Protein AF-A0A5C7GPE2-F1 (afdb_monomer)

Nearest PDB structures (foldseek):
  1vy7-assembly1_BO  TM=9.490E-01  e=6.805E-17  Thermus thermophilus HB8
  6n1d-assembly2_BL14  TM=9.478E-01  e=2.847E-16  Thermus thermophilus HB27
  8fn2-assembly1_M  TM=9.520E-01  e=4.136E-16  Borreliella burgdorferi B31
  4xej-assembly1_AL14  TM=9.723E-01  e=1.960E-15  Thermus thermophilus HB27
  8uua-assembly1_M  TM=9.569E-01  e=8.729E-15  Listeria innocua

Structure (mmCIF, N/CA/C/O backbone):
data_AF-A0A5C7GPE2-F1
#
_entry.id   AF-A0A5C7GPE2-F1
#
loop_
_atom_site.group_PDB
_atom_site.id
_atom_site.type_symbol
_atom_site.label_atom_id
_atom_site.label_alt_id
_atom_site.label_comp_id
_atom_site.label_asym_id
_atom_site.label_entity_id
_atom_site.label_seq_id
_atom_site.pdbx_PDB_ins_code
_atom_site.Cartn_x
_atom_site.Cartn_y
_atom_site.Cartn_z
_atom_site.occupancy
_atom_site.B_iso_or_equiv
_atom_site.auth_seq_id
_atom_site.auth_comp_id
_atom_site.auth_asym_id
_atom_site.auth_atom_id
_atom_site.pdbx_PDB_model_num
ATOM 1 N N . MET A 1 1 ? 41.231 -22.556 -54.074 1.00 33.97 1 MET A N 1
ATOM 2 C CA . MET A 1 1 ? 40.780 -21.204 -53.661 1.00 33.97 1 MET A CA 1
ATOM 3 C C . MET A 1 1 ? 39.728 -21.330 -52.568 1.00 33.97 1 MET A C 1
ATOM 5 O O . MET A 1 1 ? 38.583 -21.660 -52.850 1.00 33.97 1 MET A O 1
ATOM 9 N N . ILE A 1 2 ? 40.123 -21.136 -51.310 1.00 29.72 2 ILE A N 1
ATOM 10 C CA . ILE A 1 2 ? 39.220 -21.207 -50.154 1.00 29.72 2 ILE A CA 1
ATOM 11 C C . ILE A 1 2 ? 38.442 -19.887 -50.091 1.00 29.72 2 ILE A C 1
ATOM 13 O O . ILE A 1 2 ? 39.024 -18.831 -49.845 1.00 29.72 2 ILE A O 1
ATOM 17 N N . LYS A 1 3 ? 37.127 -19.930 -50.344 1.00 29.55 3 LYS A N 1
ATOM 18 C CA . LYS A 1 3 ? 36.230 -18.781 -50.159 1.00 29.55 3 LYS A CA 1
ATOM 19 C C . LYS A 1 3 ? 36.202 -18.421 -48.668 1.00 29.55 3 LYS A C 1
ATOM 21 O O . LYS A 1 3 ? 35.519 -19.075 -47.884 1.00 29.55 3 LYS A O 1
ATOM 26 N N . LYS A 1 4 ? 36.941 -17.379 -48.269 1.00 30.55 4 LYS A N 1
ATOM 27 C CA . LYS A 1 4 ? 36.805 -16.757 -46.944 1.00 30.55 4 LYS A CA 1
ATOM 28 C C . LYS A 1 4 ? 35.367 -16.239 -46.804 1.00 30.55 4 LYS A C 1
ATOM 30 O O . LYS A 1 4 ? 34.991 -15.268 -47.457 1.00 30.55 4 LYS A O 1
ATOM 35 N N . ARG A 1 5 ? 34.554 -16.899 -45.973 1.00 31.11 5 ARG A N 1
ATOM 36 C CA . ARG A 1 5 ? 33.250 -16.379 -45.531 1.00 31.11 5 ARG A CA 1
ATOM 37 C C . ARG A 1 5 ? 33.484 -15.046 -44.806 1.00 31.11 5 ARG A C 1
ATOM 39 O O . ARG A 1 5 ? 34.238 -15.004 -43.836 1.00 31.11 5 ARG A O 1
ATOM 46 N N . LYS A 1 6 ? 32.858 -13.966 -45.288 1.00 35.66 6 LYS A N 1
ATOM 47 C CA . LYS A 1 6 ? 32.836 -12.654 -44.622 1.00 35.66 6 LYS A CA 1
ATOM 48 C C . LYS A 1 6 ? 32.193 -12.804 -43.235 1.00 35.66 6 LYS A C 1
ATOM 50 O O . LYS A 1 6 ? 31.039 -13.207 -43.135 1.00 35.66 6 LYS A O 1
ATOM 55 N N . LYS A 1 7 ? 32.947 -12.483 -42.180 1.00 40.75 7 LYS A N 1
ATOM 56 C CA . LYS A 1 7 ? 32.440 -12.219 -40.825 1.00 40.75 7 LYS A CA 1
ATOM 57 C C . LYS A 1 7 ? 31.702 -10.876 -40.859 1.00 40.75 7 LYS A C 1
ATOM 59 O O . LYS A 1 7 ? 32.362 -9.849 -40.952 1.00 40.75 7 LYS A O 1
ATOM 64 N N . ASN A 1 8 ? 30.378 -10.875 -40.747 1.00 32.00 8 ASN A N 1
ATOM 65 C CA . ASN A 1 8 ? 29.626 -9.670 -40.395 1.00 32.00 8 ASN A CA 1
ATOM 66 C C . ASN A 1 8 ? 29.133 -9.844 -38.954 1.00 32.00 8 ASN A C 1
ATOM 68 O O . ASN A 1 8 ? 28.137 -10.517 -38.722 1.00 32.00 8 ASN A O 1
ATOM 72 N N . LEU A 1 9 ? 29.874 -9.295 -37.987 1.00 41.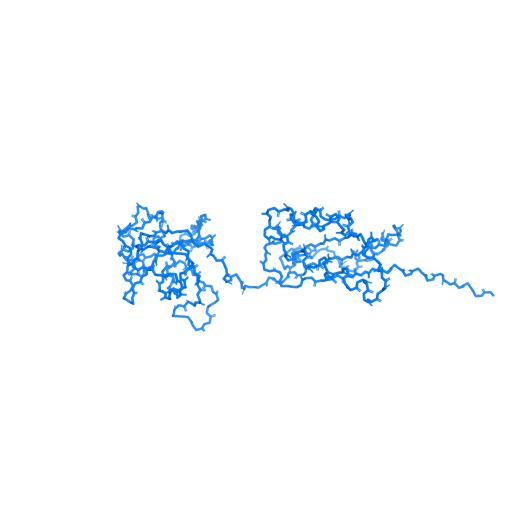06 9 LEU A N 1
ATOM 73 C CA . LEU A 1 9 ? 29.411 -9.149 -36.605 1.00 41.06 9 LEU A CA 1
ATOM 74 C C . LEU A 1 9 ? 28.588 -7.852 -36.516 1.00 41.06 9 LEU A C 1
ATOM 76 O O . LEU A 1 9 ? 29.139 -6.766 -36.702 1.00 41.06 9 LEU A O 1
ATOM 80 N N . SER A 1 10 ? 27.283 -7.936 -36.259 1.00 46.88 10 SER A N 1
ATOM 81 C CA . SER A 1 10 ? 26.508 -6.803 -35.743 1.00 46.88 10 SER A CA 1
ATOM 82 C C . SER A 1 10 ? 26.853 -6.644 -34.263 1.00 46.88 10 SER A C 1
ATOM 84 O O . SER A 1 10 ? 26.506 -7.477 -33.430 1.00 46.88 10 SER A O 1
ATOM 86 N N . THR A 1 11 ? 27.632 -5.615 -33.938 1.00 61.72 11 THR A N 1
ATOM 87 C CA . THR A 1 11 ? 28.050 -5.328 -32.563 1.00 61.72 11 THR A CA 1
ATOM 88 C C . THR A 1 11 ? 26.894 -4.655 -31.828 1.00 61.72 11 THR A C 1
ATOM 90 O O . THR A 1 11 ? 26.732 -3.439 -31.870 1.00 61.72 11 THR A O 1
ATOM 93 N N . GLU A 1 12 ? 26.029 -5.466 -31.232 1.00 64.12 12 GLU A N 1
ATOM 94 C CA . GLU A 1 12 ? 24.883 -5.011 -30.451 1.00 64.12 12 GLU A CA 1
ATOM 95 C C . GLU A 1 12 ? 25.220 -5.085 -28.967 1.00 64.12 12 GLU A C 1
ATOM 97 O O . GLU A 1 12 ? 25.705 -6.102 -28.469 1.00 64.12 12 GLU A O 1
ATOM 102 N N . VAL A 1 13 ? 24.967 -3.992 -28.256 1.00 71.75 13 VAL A N 1
ATOM 103 C CA . VAL A 1 13 ? 25.114 -3.935 -26.803 1.00 71.75 13 VAL A CA 1
ATOM 104 C C . VAL A 1 13 ? 23.733 -4.122 -26.212 1.00 71.75 13 VAL A C 1
ATOM 106 O O . VAL A 1 13 ? 22.777 -3.494 -26.660 1.00 71.75 13 VAL A O 1
ATOM 109 N N . TYR A 1 14 ? 23.610 -4.987 -25.216 1.00 70.81 14 TYR A N 1
ATOM 110 C CA . TYR A 1 14 ? 22.350 -5.205 -24.524 1.00 70.81 14 TYR A CA 1
ATOM 111 C C . TYR A 1 14 ? 22.452 -4.703 -23.086 1.00 70.81 14 TYR A C 1
ATOM 113 O O . TYR A 1 14 ? 23.488 -4.825 -22.429 1.00 70.81 14 TYR A O 1
ATOM 121 N N . ALA A 1 15 ? 21.349 -4.154 -22.591 1.00 73.81 15 ALA A N 1
ATOM 122 C CA . ALA A 1 15 ? 21.175 -3.835 -21.184 1.00 73.81 15 ALA A CA 1
ATOM 123 C C . ALA A 1 15 ? 19.855 -4.430 -20.714 1.00 73.81 15 ALA A C 1
ATOM 125 O O . ALA A 1 15 ? 18.816 -4.281 -21.363 1.00 73.81 15 ALA A O 1
ATOM 126 N N . LEU A 1 16 ? 19.916 -5.138 -19.592 1.00 74.94 16 LEU A N 1
ATOM 127 C CA . LEU A 1 16 ? 18.798 -5.907 -19.076 1.00 74.94 16 LEU A CA 1
ATOM 128 C C . LEU A 1 16 ? 18.463 -5.410 -17.673 1.00 74.94 16 LEU A C 1
ATOM 130 O O . LEU A 1 16 ? 19.264 -5.506 -16.746 1.00 74.94 16 LEU A O 1
ATOM 134 N N . GLY A 1 17 ? 17.262 -4.851 -17.538 1.00 67.94 17 GLY A N 1
ATOM 135 C CA . GLY A 1 17 ? 16.749 -4.329 -16.278 1.00 67.94 17 GLY A CA 1
ATOM 136 C C . GLY A 1 17 ? 15.939 -5.394 -15.576 1.00 67.94 17 GLY A C 1
ATOM 137 O O . GLY A 1 17 ? 14.776 -5.596 -15.917 1.00 67.94 17 GLY A O 1
ATOM 138 N N . GLN A 1 18 ? 16.539 -6.090 -14.614 1.00 58.66 18 GLN A N 1
ATOM 139 C CA . GLN A 1 18 ? 15.808 -7.050 -13.783 1.00 58.66 18 GLN A CA 1
ATOM 140 C C . GLN A 1 18 ? 15.178 -6.345 -12.584 1.00 58.66 18 GLN A C 1
ATOM 142 O O . GLN A 1 18 ? 15.714 -5.363 -12.077 1.00 58.66 18 GLN A O 1
ATOM 147 N N . HIS A 1 19 ? 14.052 -6.880 -12.107 1.00 57.50 19 HIS A N 1
ATOM 148 C CA . HIS A 1 19 ? 13.396 -6.442 -10.866 1.00 57.50 19 HIS A CA 1
ATOM 149 C C . HIS A 1 19 ? 12.938 -4.976 -10.861 1.00 57.50 19 HIS A C 1
ATOM 151 O O . HIS A 1 19 ? 12.970 -4.303 -9.831 1.00 57.50 19 HIS A O 1
ATOM 157 N N . ILE A 1 20 ? 12.479 -4.467 -12.005 1.00 63.53 20 ILE A N 1
ATOM 158 C CA . ILE A 1 20 ? 11.866 -3.141 -12.051 1.00 63.53 20 ILE A CA 1
ATOM 159 C C . ILE A 1 20 ? 10.488 -3.216 -11.372 1.00 63.53 20 ILE A C 1
ATOM 161 O O . ILE A 1 20 ? 9.564 -3.840 -11.890 1.00 63.53 20 ILE A O 1
ATOM 165 N N . CYS A 1 21 ? 10.345 -2.562 -10.216 1.00 55.59 21 CYS A N 1
ATOM 166 C CA . CYS A 1 21 ? 9.110 -2.527 -9.423 1.00 55.59 21 CYS A CA 1
ATOM 167 C C . CYS A 1 21 ? 8.037 -1.617 -10.049 1.00 55.59 21 CYS A C 1
ATOM 169 O O . CYS A 1 21 ? 7.699 -0.566 -9.502 1.00 55.59 21 CYS A O 1
ATOM 171 N N . MET A 1 22 ? 7.514 -1.984 -11.220 1.00 68.88 22 MET A N 1
ATOM 172 C CA . MET A 1 22 ? 6.394 -1.289 -11.855 1.00 68.88 22 MET A CA 1
ATOM 173 C C . MET A 1 22 ? 5.594 -2.211 -12.776 1.00 68.88 22 MET A C 1
ATOM 175 O O . MET A 1 22 ? 6.121 -3.172 -13.329 1.00 68.88 22 MET A O 1
ATOM 179 N N . SER A 1 23 ? 4.320 -1.872 -12.991 1.00 61.50 23 SER A N 1
ATOM 180 C CA . SER A 1 23 ? 3.490 -2.536 -14.000 1.00 61.50 23 SER A CA 1
ATOM 181 C C . SER A 1 23 ? 4.111 -2.396 -15.391 1.00 61.50 23 SER A C 1
ATOM 183 O O . SER A 1 23 ? 4.510 -1.300 -15.800 1.00 61.50 23 SER A O 1
ATOM 185 N N . ALA A 1 24 ? 4.116 -3.491 -16.145 1.00 69.88 24 ALA A N 1
ATOM 186 C CA . ALA A 1 24 ? 4.629 -3.522 -17.505 1.00 69.88 24 ALA A CA 1
ATOM 187 C C . ALA A 1 24 ? 3.902 -2.537 -18.436 1.00 69.88 24 ALA A C 1
ATOM 189 O O . ALA A 1 24 ? 4.551 -1.893 -19.254 1.00 69.88 24 ALA A O 1
ATOM 190 N N . HIS A 1 25 ? 2.600 -2.298 -18.254 1.00 69.88 25 HIS A N 1
ATOM 191 C CA . HIS A 1 25 ? 1.883 -1.264 -19.009 1.00 69.88 25 HIS A CA 1
ATOM 192 C C . HIS A 1 25 ? 2.409 0.153 -18.712 1.00 69.88 25 HIS A C 1
ATOM 194 O O . HIS A 1 25 ? 2.474 1.003 -19.601 1.00 69.88 25 HIS A O 1
ATOM 200 N N . LYS A 1 26 ? 2.809 0.441 -17.465 1.00 72.69 26 LYS A N 1
ATOM 201 C CA . LYS A 1 26 ? 3.398 1.744 -17.108 1.00 72.69 26 LYS A CA 1
ATOM 202 C C . LYS A 1 26 ? 4.801 1.896 -17.700 1.00 72.69 26 LYS A C 1
ATOM 204 O O . LYS A 1 26 ? 5.119 2.983 -18.168 1.00 72.69 26 LYS A O 1
ATOM 209 N N . ALA A 1 27 ? 5.585 0.817 -17.732 1.00 79.50 27 ALA A N 1
ATOM 210 C CA . ALA A 1 27 ? 6.896 0.791 -18.380 1.00 79.50 27 ALA A CA 1
ATOM 211 C C . ALA A 1 27 ? 6.792 0.960 -19.906 1.00 79.50 27 ALA A C 1
ATOM 213 O O . ALA A 1 27 ? 7.537 1.749 -20.480 1.00 79.50 27 ALA A O 1
ATOM 214 N N . ARG A 1 28 ? 5.823 0.288 -20.551 1.00 81.69 28 ARG A N 1
ATOM 215 C CA . ARG A 1 28 ? 5.559 0.396 -21.999 1.00 81.69 28 ARG A CA 1
ATOM 216 C C . ARG A 1 28 ? 5.339 1.840 -22.435 1.00 81.69 28 ARG A C 1
ATOM 218 O O . ARG A 1 28 ? 5.927 2.256 -23.419 1.00 81.69 28 ARG A O 1
ATOM 225 N N . ARG A 1 29 ? 4.615 2.647 -21.650 1.00 80.44 29 ARG A N 1
ATOM 226 C CA . ARG A 1 29 ? 4.394 4.070 -21.977 1.00 80.44 29 ARG A CA 1
ATOM 227 C C . ARG A 1 29 ? 5.678 4.883 -22.155 1.00 80.44 29 ARG A C 1
ATOM 229 O O . ARG A 1 29 ? 5.668 5.787 -22.974 1.00 80.44 29 ARG A O 1
ATOM 236 N N . GLY A 1 30 ? 6.748 4.581 -21.417 1.00 82.38 30 GLY A N 1
ATOM 237 C CA . GLY A 1 30 ? 8.051 5.233 -21.602 1.00 82.38 30 GLY A CA 1
ATOM 238 C C . GLY A 1 30 ? 8.913 4.524 -22.649 1.00 82.38 30 GLY A C 1
ATOM 239 O O . GLY A 1 30 ? 9.473 5.161 -23.533 1.00 82.38 30 GLY A O 1
ATOM 240 N N . ILE A 1 31 ? 8.965 3.189 -22.589 1.00 85.88 31 ILE A N 1
ATOM 241 C CA . ILE A 1 31 ? 9.741 2.338 -23.506 1.00 85.88 31 ILE A CA 1
ATOM 242 C C . ILE A 1 31 ? 9.324 2.551 -24.967 1.00 85.88 31 ILE A C 1
ATOM 244 O O . ILE A 1 31 ? 10.179 2.614 -25.844 1.00 85.88 31 ILE A O 1
ATOM 248 N N . ASP A 1 32 ? 8.027 2.677 -25.242 1.00 84.50 32 ASP A N 1
ATOM 249 C CA . ASP A 1 32 ? 7.504 2.821 -26.603 1.00 84.50 32 ASP A CA 1
ATOM 250 C C . ASP A 1 32 ? 7.905 4.157 -27.236 1.00 84.50 32 ASP A C 1
ATOM 252 O O . ASP A 1 32 ? 8.044 4.238 -28.453 1.00 84.50 32 ASP A O 1
ATOM 256 N N . GLN A 1 33 ? 8.150 5.181 -26.416 1.00 82.75 33 GLN A N 1
ATOM 257 C CA . GLN A 1 33 ? 8.475 6.538 -26.862 1.00 82.75 33 GLN A CA 1
ATOM 258 C C . GLN A 1 33 ? 9.945 6.691 -27.253 1.00 82.75 33 GLN A C 1
ATOM 260 O O . GLN A 1 33 ? 10.278 7.488 -28.126 1.00 82.75 33 GLN A O 1
ATOM 265 N N . ILE A 1 34 ? 10.816 5.892 -26.637 1.00 86.88 34 ILE A N 1
ATOM 266 C CA . ILE A 1 34 ? 12.261 5.904 -26.890 1.00 86.88 34 ILE A CA 1
ATOM 267 C C . ILE A 1 34 ? 12.695 4.894 -27.961 1.00 86.88 34 ILE A C 1
ATOM 269 O O . ILE A 1 34 ? 13.866 4.844 -28.334 1.00 86.88 34 ILE A O 1
ATOM 273 N N . ARG A 1 35 ? 11.778 4.062 -28.480 1.00 82.62 35 ARG A N 1
ATOM 274 C CA . ARG A 1 35 ? 12.112 3.136 -29.572 1.00 82.62 35 ARG A CA 1
ATOM 275 C C . ARG A 1 35 ? 12.540 3.919 -30.807 1.00 82.62 35 ARG A C 1
ATOM 277 O O . ARG A 1 35 ? 11.834 4.821 -31.247 1.00 82.62 35 ARG A O 1
ATOM 284 N N . ARG A 1 36 ? 13.644 3.486 -31.421 1.00 82.00 36 ARG A N 1
ATOM 285 C CA . ARG A 1 36 ? 14.221 4.066 -32.645 1.00 82.00 36 ARG A CA 1
ATOM 286 C C . ARG A 1 36 ? 14.664 5.527 -32.503 1.00 82.00 36 ARG A C 1
ATOM 288 O O . ARG A 1 36 ? 14.834 6.196 -33.516 1.00 82.00 36 ARG A O 1
ATOM 295 N N . ARG A 1 37 ? 14.848 6.016 -31.276 1.00 83.38 37 ARG A N 1
ATOM 296 C CA . ARG A 1 37 ? 15.391 7.348 -30.986 1.00 83.38 37 ARG A CA 1
ATOM 297 C C . ARG A 1 37 ? 16.893 7.280 -30.743 1.00 83.38 37 ARG A C 1
ATOM 299 O O . ARG A 1 37 ? 17.418 6.219 -30.377 1.00 83.38 37 ARG A O 1
ATOM 306 N N . SER A 1 38 ? 17.580 8.401 -30.956 1.00 88.19 38 SER A N 1
ATOM 307 C CA . SER A 1 38 ? 18.979 8.524 -30.537 1.00 88.19 38 SER A CA 1
ATOM 308 C C . SER A 1 38 ? 19.080 8.463 -29.010 1.00 88.19 38 SER A C 1
ATOM 310 O O . SER A 1 38 ? 18.087 8.640 -28.294 1.00 88.19 38 SER A O 1
ATOM 312 N N . TYR A 1 39 ? 20.270 8.178 -28.492 1.00 86.75 39 TYR A N 1
ATOM 313 C CA . TYR A 1 39 ? 20.517 8.175 -27.052 1.00 86.75 39 TYR A CA 1
ATOM 314 C C . TYR A 1 39 ? 20.159 9.526 -26.411 1.00 86.75 39 TYR A C 1
ATOM 316 O O . TYR A 1 39 ? 19.406 9.556 -25.441 1.00 86.75 39 TYR A O 1
ATOM 324 N N . GLU A 1 40 ? 20.593 10.633 -27.013 1.00 86.12 40 GLU A N 1
ATOM 325 C CA . GLU A 1 40 ? 20.315 11.994 -26.534 1.00 86.12 40 GLU A CA 1
ATOM 326 C C . GLU A 1 40 ? 18.815 12.323 -26.542 1.00 86.12 40 GLU A C 1
ATOM 328 O O . GLU A 1 40 ? 18.272 12.785 -25.539 1.00 86.12 40 GLU A O 1
ATOM 333 N N . GLU A 1 41 ? 18.113 12.007 -27.635 1.00 83.88 41 GLU A N 1
ATOM 334 C CA . GLU A 1 41 ? 16.658 12.178 -27.723 1.00 83.88 41 GLU A CA 1
ATOM 335 C C . GLU A 1 41 ? 15.934 11.346 -26.660 1.00 83.88 41 GLU A C 1
ATOM 337 O O . GLU A 1 41 ? 14.969 11.800 -26.047 1.00 83.88 41 GLU A O 1
ATOM 342 N N . SER A 1 42 ? 16.406 10.121 -26.419 1.00 87.00 42 SER A N 1
ATOM 343 C CA . SER A 1 42 ? 15.818 9.219 -25.428 1.00 87.00 42 SER A CA 1
ATOM 344 C C . SER A 1 42 ? 15.963 9.763 -24.009 1.00 87.00 42 SER A C 1
ATOM 346 O O . SER A 1 42 ? 15.021 9.646 -23.225 1.00 87.00 42 SER A O 1
ATOM 348 N N . LEU A 1 43 ? 17.106 10.378 -23.680 1.00 88.81 43 LEU A N 1
ATOM 349 C CA . LEU A 1 43 ? 17.317 11.039 -22.391 1.00 88.81 43 LEU A CA 1
ATOM 350 C C . LEU A 1 43 ? 16.342 12.206 -22.213 1.00 88.81 43 LEU A C 1
ATOM 352 O O . LEU A 1 43 ? 15.610 12.227 -21.225 1.00 88.81 43 LEU A O 1
ATOM 356 N N . MET A 1 44 ? 16.247 13.099 -23.206 1.00 87.62 44 MET A N 1
ATOM 357 C CA . MET A 1 44 ? 15.327 14.241 -23.147 1.00 87.62 44 MET A CA 1
ATOM 358 C C . MET A 1 44 ? 13.870 13.796 -22.976 1.00 87.62 44 MET A C 1
ATOM 360 O O . MET A 1 44 ? 13.148 14.326 -22.133 1.00 87.62 44 MET A O 1
ATOM 364 N N . ILE A 1 45 ? 13.432 12.794 -23.745 1.00 86.81 45 ILE A N 1
ATOM 365 C CA . ILE A 1 45 ? 12.063 12.266 -23.678 1.00 86.81 45 ILE A CA 1
ATOM 366 C C . ILE A 1 45 ? 11.767 11.693 -22.288 1.00 86.81 45 ILE A C 1
ATOM 368 O O . ILE A 1 45 ? 10.713 11.968 -21.716 1.00 86.81 45 ILE A O 1
ATOM 372 N N . LEU A 1 46 ? 12.678 10.890 -21.733 1.00 86.56 46 LEU A N 1
ATOM 373 C CA . LEU A 1 46 ? 12.467 10.248 -20.435 1.00 86.56 46 LEU A CA 1
ATOM 374 C C . LEU A 1 46 ? 12.516 11.242 -19.272 1.00 86.56 46 LEU A C 1
ATOM 376 O O . LEU A 1 46 ? 11.800 11.039 -18.292 1.00 86.56 46 LEU A O 1
ATOM 380 N N . GLU A 1 47 ? 13.333 12.287 -19.370 1.00 87.62 47 GLU A N 1
ATOM 381 C CA . GLU A 1 47 ? 13.490 13.305 -18.330 1.00 87.62 47 GLU A CA 1
ATOM 382 C C . GLU A 1 47 ? 12.318 14.297 -18.296 1.00 87.62 47 GLU A C 1
ATOM 384 O O . GLU A 1 47 ? 11.854 14.668 -17.220 1.00 87.62 47 GLU A O 1
ATOM 389 N N . LEU A 1 48 ? 11.773 14.658 -19.462 1.00 87.44 48 LEU A N 1
ATOM 390 C CA . LEU A 1 48 ? 10.641 15.586 -19.579 1.00 87.44 48 LEU A CA 1
ATOM 391 C C . LEU A 1 48 ? 9.274 14.930 -19.332 1.00 87.44 48 LEU A C 1
ATOM 393 O O . LEU A 1 48 ? 8.274 15.620 -19.124 1.00 87.44 48 LEU A O 1
ATOM 397 N N . MET A 1 49 ? 9.190 13.601 -19.370 1.00 81.00 49 MET A N 1
ATOM 398 C CA . MET A 1 49 ? 7.926 12.899 -19.168 1.00 81.00 49 MET A CA 1
ATOM 399 C C . MET A 1 49 ? 7.483 12.900 -17.696 1.00 81.00 49 MET A C 1
ATOM 401 O O . MET A 1 49 ? 8.240 12.470 -16.825 1.00 81.00 49 MET A O 1
ATOM 405 N N . PRO A 1 50 ? 6.205 13.206 -17.392 1.00 77.94 50 PRO A N 1
ATOM 406 C CA . PRO A 1 50 ? 5.684 13.233 -16.022 1.00 77.94 50 PRO A CA 1
ATOM 407 C C . PRO A 1 50 ? 5.402 11.825 -15.453 1.00 77.94 50 PRO A C 1
ATOM 409 O O . PRO A 1 50 ? 4.549 11.645 -14.583 1.00 77.94 50 PRO A O 1
ATOM 412 N N . TYR A 1 51 ? 6.079 10.784 -15.948 1.00 78.56 51 TYR A N 1
ATOM 413 C CA . TYR A 1 51 ? 5.887 9.410 -15.495 1.00 78.56 51 TYR A CA 1
ATOM 414 C C . TYR A 1 51 ? 7.043 8.965 -14.608 1.00 78.56 51 TYR A C 1
ATOM 416 O O . TYR A 1 51 ? 8.178 8.816 -15.045 1.00 78.56 51 TYR A O 1
ATOM 424 N N . ARG A 1 52 ? 6.727 8.564 -13.375 1.00 72.25 52 ARG A N 1
ATOM 425 C CA . ARG A 1 52 ? 7.707 7.963 -12.454 1.00 72.25 52 ARG A CA 1
ATOM 426 C C . ARG A 1 52 ? 8.369 6.684 -12.995 1.00 72.25 52 ARG A C 1
ATOM 428 O O . ARG A 1 52 ? 9.441 6.295 -12.538 1.00 72.25 52 ARG A O 1
ATOM 435 N N . ALA A 1 53 ? 7.732 6.037 -13.974 1.00 74.44 53 ALA A N 1
ATOM 436 C CA . ALA A 1 53 ? 8.270 4.884 -14.688 1.00 74.44 53 ALA A CA 1
ATOM 437 C C . ALA A 1 53 ? 9.519 5.213 -15.527 1.00 74.44 53 ALA A C 1
ATOM 439 O O . ALA A 1 53 ? 10.314 4.314 -15.788 1.00 74.44 53 ALA A O 1
ATOM 440 N N . CYS A 1 54 ? 9.721 6.479 -15.905 1.00 81.75 54 CYS A N 1
ATOM 441 C CA . CYS A 1 54 ? 10.856 6.893 -16.722 1.00 81.75 54 CYS A CA 1
ATOM 442 C C . CYS A 1 54 ? 12.185 6.799 -15.976 1.00 81.75 54 CYS A C 1
ATOM 444 O O . CYS A 1 54 ? 13.184 6.456 -16.590 1.00 81.75 54 CYS A O 1
ATOM 446 N N . TYR A 1 55 ? 12.216 7.001 -14.655 1.00 83.62 55 TYR A N 1
ATOM 447 C CA . TYR A 1 55 ? 13.474 7.006 -13.900 1.00 83.62 55 TYR A CA 1
ATOM 448 C C . TYR A 1 55 ? 14.233 5.661 -13.947 1.00 83.62 55 TYR A C 1
ATOM 450 O O . TYR A 1 55 ? 15.430 5.657 -14.2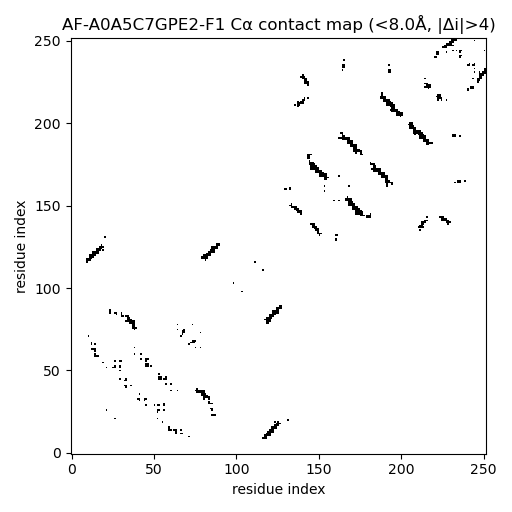43 1.00 83.62 55 TYR A O 1
ATOM 458 N N . PRO A 1 56 ? 13.589 4.494 -13.730 1.00 82.62 56 PRO A N 1
ATOM 459 C CA . PRO A 1 56 ? 14.261 3.206 -13.924 1.00 82.62 56 PRO A CA 1
ATOM 460 C C . PRO A 1 56 ? 14.669 2.927 -15.375 1.00 82.62 56 PRO A C 1
ATOM 462 O O . PRO A 1 56 ? 15.706 2.307 -15.597 1.00 82.62 56 PRO A O 1
ATOM 465 N N . ILE A 1 57 ? 13.887 3.395 -16.353 1.00 85.69 57 ILE A N 1
ATOM 466 C CA . ILE A 1 57 ? 14.206 3.247 -17.781 1.00 85.69 57 ILE A CA 1
ATOM 467 C C . ILE A 1 57 ? 15.429 4.105 -18.137 1.00 85.69 57 ILE A C 1
ATOM 469 O O . ILE A 1 57 ? 16.348 3.619 -18.786 1.00 85.69 57 ILE A O 1
ATOM 473 N N . LEU A 1 58 ? 15.490 5.339 -17.636 1.00 87.62 58 LEU A N 1
ATOM 474 C CA . LEU A 1 58 ? 16.600 6.271 -17.814 1.00 87.62 58 LEU A CA 1
ATOM 475 C C . LEU A 1 58 ? 17.912 5.669 -17.294 1.00 87.62 58 LEU A C 1
ATOM 477 O O . LEU A 1 58 ? 18.903 5.625 -18.016 1.00 87.62 58 LEU A O 1
ATOM 481 N N . LYS A 1 59 ? 17.904 5.106 -16.076 1.00 84.69 59 LYS A N 1
ATOM 482 C CA . LYS A 1 59 ? 19.068 4.390 -15.518 1.00 84.69 59 LYS A CA 1
ATOM 483 C C . LYS A 1 59 ? 19.532 3.235 -16.397 1.00 84.69 59 LYS A C 1
ATOM 485 O O . LYS A 1 59 ? 20.731 2.989 -16.508 1.00 84.69 59 LYS A O 1
ATOM 490 N N . LEU A 1 60 ? 18.587 2.520 -16.998 1.00 86.94 60 LEU A N 1
ATOM 491 C CA . LEU A 1 60 ? 18.899 1.417 -17.892 1.00 86.94 60 LEU A CA 1
ATOM 492 C C . LEU A 1 60 ? 19.589 1.903 -19.168 1.00 86.94 60 LEU A C 1
ATOM 494 O O . LEU A 1 60 ? 20.566 1.300 -19.600 1.00 86.94 60 LEU A O 1
ATOM 498 N N . VAL A 1 61 ? 19.092 2.997 -19.743 1.00 88.56 61 VAL A N 1
ATOM 499 C CA . VAL A 1 61 ? 19.646 3.622 -20.948 1.00 88.56 61 VAL A CA 1
ATOM 500 C C . VAL A 1 61 ? 21.061 4.145 -20.680 1.00 88.56 61 VAL A C 1
ATOM 502 O O . VAL A 1 61 ? 21.967 3.836 -21.452 1.00 88.56 61 VAL A O 1
ATOM 505 N N . TYR A 1 62 ? 21.295 4.801 -19.538 1.00 89.06 62 TYR A N 1
ATOM 506 C CA . TYR A 1 62 ? 22.643 5.182 -19.094 1.00 89.06 62 TYR A CA 1
ATOM 507 C C . TYR A 1 62 ? 23.579 3.978 -18.951 1.00 89.06 62 TYR A C 1
ATOM 509 O O . TYR A 1 62 ? 24.704 3.992 -19.443 1.00 89.06 62 TYR A O 1
ATOM 517 N N . SER A 1 63 ? 23.114 2.902 -18.308 1.00 82.81 63 SER A N 1
ATOM 518 C CA . SER A 1 63 ? 23.913 1.683 -18.156 1.00 82.81 63 SER A CA 1
ATOM 519 C C . SER A 1 63 ? 24.228 1.025 -19.504 1.00 82.81 63 SER A C 1
ATOM 521 O O . SER A 1 63 ? 25.330 0.507 -19.682 1.00 82.81 63 SER A O 1
ATOM 523 N N . ALA A 1 64 ? 23.294 1.061 -20.458 1.00 86.06 64 ALA A N 1
ATOM 524 C CA . ALA A 1 64 ? 23.500 0.546 -21.807 1.00 86.06 64 ALA A CA 1
ATOM 525 C C . ALA A 1 64 ? 24.595 1.321 -22.549 1.00 86.06 64 ALA A C 1
ATOM 527 O O . ALA A 1 64 ? 25.482 0.705 -23.138 1.00 86.06 64 ALA A O 1
ATOM 528 N N . ALA A 1 65 ? 24.556 2.654 -22.480 1.00 86.38 65 ALA A N 1
ATOM 529 C CA . ALA A 1 65 ? 25.561 3.517 -23.092 1.00 86.38 65 ALA A CA 1
ATOM 530 C C . ALA A 1 65 ? 26.943 3.332 -22.451 1.00 86.38 65 ALA A C 1
ATOM 532 O O . ALA A 1 65 ? 27.927 3.137 -23.163 1.00 86.38 65 ALA A O 1
ATOM 533 N N . ALA A 1 66 ? 27.009 3.259 -21.118 1.00 83.81 66 ALA A N 1
ATOM 534 C CA . ALA A 1 66 ? 28.252 2.991 -20.399 1.00 83.81 66 ALA A CA 1
ATOM 535 C C . ALA A 1 66 ? 28.873 1.639 -20.796 1.00 83.81 66 ALA A C 1
ATOM 53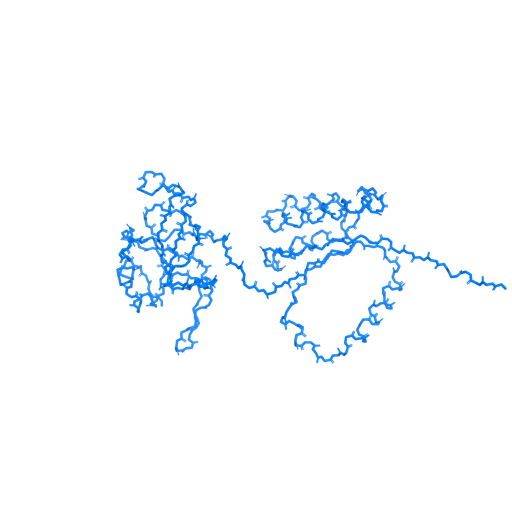7 O O . ALA A 1 66 ? 30.074 1.557 -21.045 1.00 83.81 66 ALA A O 1
ATOM 538 N N . ASN A 1 67 ? 28.059 0.586 -20.933 1.00 81.88 67 ASN A N 1
ATOM 539 C CA . ASN A 1 67 ? 28.529 -0.724 -21.394 1.00 81.88 67 ASN A CA 1
ATOM 540 C C . ASN A 1 67 ? 29.000 -0.692 -22.854 1.00 81.88 67 ASN A C 1
ATOM 542 O O . ASN A 1 67 ? 29.956 -1.386 -23.203 1.00 81.88 67 ASN A O 1
ATOM 546 N N . ALA A 1 68 ? 28.344 0.100 -23.705 1.00 82.88 68 ALA A N 1
ATOM 547 C CA . ALA A 1 68 ? 28.731 0.266 -25.101 1.00 82.88 68 ALA A CA 1
ATOM 548 C C . ALA A 1 68 ? 30.087 0.963 -25.233 1.00 82.88 68 ALA A C 1
ATOM 550 O O . ALA A 1 68 ? 30.936 0.534 -26.016 1.00 82.88 68 ALA A O 1
ATOM 551 N N . ASN A 1 69 ? 30.312 1.991 -24.420 1.00 84.12 69 ASN A N 1
ATOM 552 C CA . ASN A 1 69 ? 31.585 2.688 -24.361 1.00 84.12 69 ASN A CA 1
ATOM 553 C C . ASN A 1 69 ? 32.681 1.778 -23.774 1.00 84.12 69 ASN A C 1
ATOM 555 O O . ASN A 1 69 ? 33.715 1.559 -24.397 1.00 84.12 69 ASN A O 1
ATOM 559 N N . HIS A 1 70 ? 32.421 1.136 -22.634 1.00 79.94 70 HIS A N 1
ATOM 560 C CA . HIS A 1 70 ? 33.425 0.331 -21.937 1.00 79.94 70 HIS A CA 1
ATOM 561 C C . HIS A 1 70 ? 33.836 -0.939 -22.700 1.00 79.94 70 HIS A C 1
ATOM 563 O O . HIS A 1 70 ? 35.020 -1.244 -22.809 1.00 79.94 70 HIS A O 1
ATOM 569 N N . ASN A 1 71 ? 32.874 -1.693 -23.240 1.00 78.56 71 ASN A N 1
ATOM 570 C CA . ASN A 1 71 ? 33.160 -3.000 -23.841 1.00 78.56 71 ASN A CA 1
ATOM 571 C C . ASN A 1 71 ? 33.421 -2.931 -25.349 1.00 78.56 71 ASN A C 1
ATOM 573 O O . ASN A 1 71 ? 33.976 -3.874 -25.910 1.00 78.56 71 ASN A O 1
ATOM 577 N N . MET A 1 72 ? 32.981 -1.861 -26.020 1.00 77.56 72 MET A N 1
ATOM 578 C CA . MET A 1 72 ? 33.062 -1.737 -27.481 1.00 77.56 72 MET A CA 1
ATOM 579 C C . MET A 1 72 ? 33.650 -0.403 -27.960 1.00 77.56 72 MET A C 1
ATOM 581 O O . MET A 1 72 ? 33.724 -0.193 -29.170 1.00 77.56 72 MET A O 1
ATOM 585 N N . SER A 1 73 ? 34.070 0.483 -27.047 1.00 79.50 73 SER A N 1
ATOM 586 C CA . SER A 1 73 ? 34.650 1.803 -27.353 1.00 79.50 73 SER A CA 1
ATOM 587 C C . SER A 1 73 ? 33.775 2.649 -28.286 1.00 79.50 73 SER A C 1
ATOM 589 O O . SER A 1 73 ? 34.274 3.393 -29.130 1.00 79.50 73 SER A O 1
ATOM 591 N N . LEU A 1 74 ? 32.452 2.501 -28.167 1.00 80.56 74 LEU A N 1
ATOM 592 C CA . LEU A 1 74 ? 31.479 3.246 -28.961 1.00 80.56 74 LEU A CA 1
ATOM 593 C C . LEU A 1 74 ? 31.208 4.618 -28.335 1.00 80.56 74 LEU A C 1
ATOM 595 O O . LEU A 1 74 ? 31.059 4.736 -27.122 1.00 80.56 74 LEU A O 1
ATOM 599 N N . ASN A 1 75 ? 31.105 5.644 -29.183 1.00 80.44 75 ASN A N 1
ATOM 600 C CA . ASN A 1 75 ? 30.782 7.003 -28.756 1.00 80.44 75 ASN A CA 1
ATOM 601 C C . ASN A 1 75 ? 29.266 7.173 -28.548 1.00 80.44 75 ASN A C 1
ATOM 603 O O . ASN A 1 75 ? 28.477 6.760 -29.401 1.00 80.44 75 ASN A O 1
ATOM 607 N N . GLU A 1 76 ? 28.878 7.815 -27.445 1.00 76.50 76 GLU A N 1
ATOM 608 C CA . GLU A 1 76 ? 27.490 7.992 -26.998 1.00 76.50 76 GLU A CA 1
ATOM 609 C C . GLU A 1 76 ? 26.622 8.747 -28.014 1.00 76.50 76 GLU A C 1
ATOM 611 O O . GLU A 1 76 ? 25.476 8.361 -28.242 1.00 76.50 76 GLU A O 1
ATOM 616 N N . ALA A 1 77 ? 27.194 9.739 -28.705 1.00 76.12 77 ALA A N 1
ATOM 617 C CA . ALA A 1 77 ? 26.499 10.550 -29.711 1.00 76.12 77 ALA A CA 1
ATOM 618 C C . ALA A 1 77 ? 25.971 9.733 -30.910 1.00 76.12 77 ALA A C 1
ATOM 620 O O . ALA A 1 77 ? 25.028 10.137 -31.585 1.00 76.12 77 ALA A O 1
ATOM 621 N N . ASN A 1 78 ? 26.558 8.560 -31.171 1.00 80.19 78 ASN A N 1
ATOM 622 C CA . ASN A 1 78 ? 26.180 7.697 -32.293 1.00 80.19 78 ASN A CA 1
ATOM 623 C C . ASN A 1 78 ? 25.270 6.529 -31.874 1.00 80.19 78 ASN A C 1
ATOM 625 O O . ASN A 1 78 ? 24.945 5.674 -32.703 1.00 80.19 78 ASN A O 1
ATOM 629 N N . LEU A 1 79 ? 24.885 6.444 -30.597 1.00 83.44 79 LEU A N 1
ATOM 630 C CA . LEU A 1 79 ? 24.065 5.347 -30.091 1.00 83.44 79 LEU A CA 1
ATOM 631 C C . LEU A 1 79 ? 22.582 5.567 -30.409 1.00 83.44 79 LEU A C 1
ATOM 633 O O . LEU A 1 79 ? 22.022 6.643 -30.201 1.00 83.44 79 LEU A O 1
ATOM 637 N N . VAL A 1 80 ? 21.927 4.500 -30.870 1.00 86.19 80 VAL A N 1
ATOM 638 C CA . VAL A 1 80 ? 20.494 4.480 -31.192 1.00 86.19 80 VAL A CA 1
ATOM 639 C C . VAL A 1 80 ? 19.838 3.278 -30.523 1.00 86.19 80 VAL A C 1
ATOM 641 O O . VAL A 1 80 ? 20.354 2.156 -30.572 1.00 86.19 80 VAL A O 1
ATOM 644 N N . ILE A 1 81 ? 18.665 3.492 -29.925 1.00 85.06 81 ILE A N 1
ATOM 645 C CA . ILE A 1 81 ? 17.877 2.416 -29.319 1.00 85.06 81 ILE A CA 1
ATOM 646 C C . ILE A 1 81 ? 17.106 1.694 -30.422 1.00 85.06 81 ILE A C 1
ATOM 648 O O . ILE A 1 81 ? 16.022 2.107 -30.832 1.00 85.06 81 ILE A O 1
ATOM 652 N N . SER A 1 82 ? 17.651 0.586 -30.912 1.00 79.50 82 SER A N 1
ATOM 653 C CA . SER A 1 82 ? 17.007 -0.163 -31.996 1.00 79.50 82 SER A CA 1
ATOM 654 C C . SER A 1 82 ? 15.746 -0.907 -31.556 1.00 79.50 82 SER A C 1
ATOM 656 O O . SER A 1 82 ? 14.770 -0.995 -32.304 1.00 79.50 82 SER A O 1
ATOM 658 N N . LYS A 1 83 ? 15.770 -1.449 -30.334 1.00 79.94 83 LYS A N 1
ATOM 659 C CA . LYS A 1 83 ? 14.774 -2.379 -29.832 1.00 79.94 83 LYS A CA 1
ATOM 660 C C . LYS A 1 83 ? 14.680 -2.241 -28.319 1.00 79.94 83 LYS A C 1
ATOM 662 O O . LYS A 1 83 ? 15.671 -2.381 -27.610 1.00 79.94 83 LYS A O 1
ATOM 667 N N . ALA A 1 84 ? 13.474 -1.987 -27.828 1.00 81.25 84 ALA A N 1
ATOM 668 C CA . ALA A 1 84 ? 13.183 -1.912 -26.405 1.00 81.25 84 ALA A CA 1
ATOM 669 C C . ALA A 1 84 ? 11.868 -2.645 -26.126 1.00 81.25 84 ALA A C 1
ATOM 671 O O . ALA A 1 84 ? 10.829 -2.313 -26.701 1.00 81.25 84 ALA A O 1
ATOM 672 N N . GLU A 1 85 ? 11.931 -3.681 -25.291 1.00 81.62 85 GLU A N 1
ATOM 673 C CA . GLU A 1 85 ? 10.820 -4.588 -25.007 1.00 81.62 85 GLU A CA 1
ATOM 674 C C . GLU A 1 85 ? 10.584 -4.744 -23.500 1.00 81.62 85 GLU A C 1
ATOM 676 O O . GLU A 1 85 ? 11.515 -4.809 -22.693 1.00 81.62 85 GLU A O 1
ATOM 681 N N . VAL A 1 86 ? 9.304 -4.846 -23.136 1.00 74.94 86 VAL A N 1
ATOM 682 C CA . VAL A 1 86 ? 8.844 -5.150 -21.777 1.00 74.94 86 VAL A CA 1
ATOM 683 C C . VAL A 1 86 ? 8.156 -6.513 -21.801 1.00 74.94 86 VAL A C 1
ATOM 685 O O . VAL A 1 86 ? 7.015 -6.619 -22.271 1.00 74.94 86 VAL A O 1
ATOM 688 N N . ASN A 1 87 ? 8.839 -7.551 -21.313 1.00 66.12 87 ASN A N 1
ATOM 689 C CA . ASN A 1 87 ? 8.314 -8.914 -21.327 1.00 66.12 87 ASN A CA 1
ATOM 690 C C . ASN A 1 87 ? 7.410 -9.143 -20.109 1.00 66.12 87 ASN A C 1
ATOM 692 O O . ASN A 1 87 ? 7.847 -9.086 -18.959 1.00 66.12 87 ASN A O 1
ATOM 696 N N . GLU A 1 88 ? 6.138 -9.444 -20.372 1.00 52.69 88 GLU A N 1
ATOM 697 C CA . GLU A 1 88 ? 5.189 -9.975 -19.387 1.00 52.69 88 GLU A CA 1
ATOM 698 C C . GLU A 1 88 ? 5.186 -11.505 -19.492 1.00 52.69 88 GLU A C 1
ATOM 700 O O . GLU A 1 88 ? 4.323 -12.102 -20.136 1.00 52.69 88 GLU A O 1
ATOM 705 N N . GLU A 1 89 ? 6.178 -12.167 -18.906 1.00 47.22 89 GLU A N 1
ATOM 706 C CA . GLU A 1 89 ? 6.291 -13.626 -18.991 1.00 47.22 89 GLU A CA 1
ATOM 707 C C . GLU A 1 89 ? 5.889 -14.301 -17.676 1.00 47.22 89 GLU A C 1
ATOM 709 O O . GLU A 1 89 ? 6.700 -14.485 -16.775 1.00 47.22 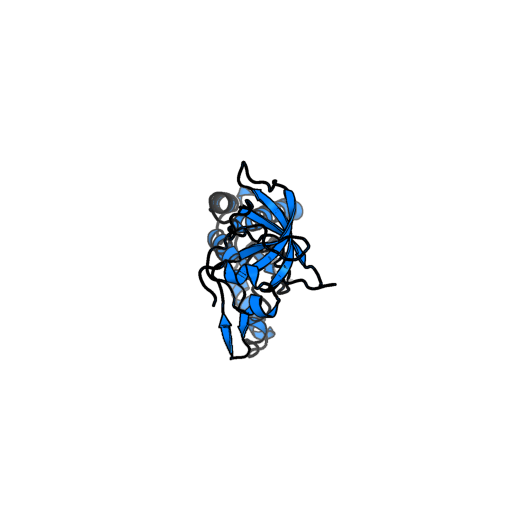89 GLU A O 1
ATOM 714 N N . PHE A 1 90 ? 4.614 -14.712 -17.598 1.00 41.78 90 PHE A N 1
ATOM 715 C CA . PHE A 1 90 ? 4.221 -15.921 -16.852 1.00 41.78 90 PHE A CA 1
ATOM 716 C C . PHE A 1 90 ? 2.864 -16.495 -17.307 1.00 41.78 90 PHE A C 1
ATOM 718 O O . PHE A 1 90 ? 2.741 -17.702 -17.465 1.00 41.78 90 PHE A O 1
ATOM 725 N N . ILE A 1 91 ? 1.852 -15.661 -17.606 1.00 38.12 91 ILE A N 1
ATOM 726 C CA . ILE A 1 91 ? 0.486 -16.156 -17.911 1.00 38.12 91 ILE A CA 1
ATOM 727 C C . ILE A 1 91 ? 0.263 -16.411 -19.415 1.00 38.12 91 ILE A C 1
ATOM 729 O O . ILE A 1 91 ? -0.295 -17.435 -19.806 1.00 38.12 91 ILE A O 1
ATOM 733 N N . ALA A 1 92 ? 0.756 -15.531 -20.294 1.00 39.66 92 ALA A N 1
ATOM 734 C CA . ALA A 1 92 ? 0.557 -15.661 -21.744 1.00 39.66 92 ALA A CA 1
ATOM 735 C C . ALA A 1 92 ? 1.359 -16.818 -22.382 1.00 39.66 92 ALA A C 1
ATOM 737 O O . ALA A 1 92 ? 1.015 -17.289 -23.469 1.00 39.66 92 ALA A O 1
ATOM 738 N N . GLY A 1 93 ? 2.413 -17.286 -21.701 1.00 43.34 93 GLY A N 1
ATOM 739 C CA . GLY A 1 93 ? 3.269 -18.389 -22.146 1.00 43.34 93 GLY A CA 1
ATOM 740 C C . GLY A 1 93 ? 2.617 -19.769 -22.0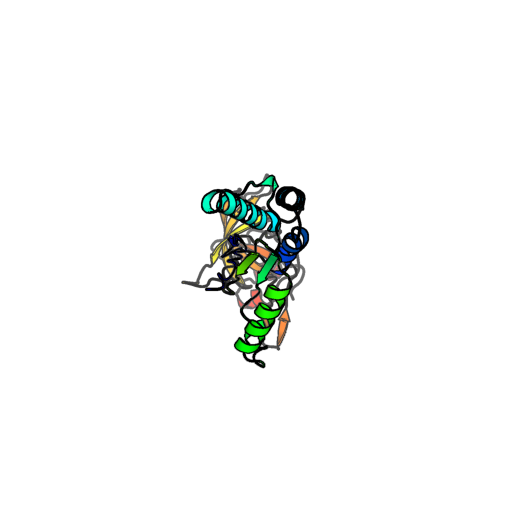17 1.00 43.34 93 GLY A C 1
ATOM 741 O O . GLY A 1 93 ? 2.820 -20.609 -22.890 1.00 43.34 93 GLY A O 1
ATOM 742 N N . GLN A 1 94 ? 1.777 -19.995 -20.996 1.00 37.06 94 GLN A N 1
ATOM 743 C CA . GLN A 1 94 ? 1.072 -21.275 -20.822 1.00 37.06 94 GLN A CA 1
ATOM 744 C C . GLN A 1 94 ? -0.024 -21.493 -21.880 1.00 37.06 94 GLN A C 1
ATOM 746 O O . GLN A 1 94 ? -0.223 -22.619 -22.336 1.00 37.06 94 GLN A O 1
ATOM 751 N N . LEU A 1 95 ? -0.690 -20.420 -22.325 1.00 41.69 95 LEU A N 1
ATOM 752 C CA . LEU A 1 95 ? -1.824 -20.478 -23.260 1.00 41.69 95 LEU A CA 1
ATOM 753 C C . LEU A 1 95 ? -1.420 -20.541 -24.747 1.00 41.69 95 LEU A C 1
ATOM 755 O O . LEU A 1 95 ? -2.202 -21.003 -25.574 1.00 41.69 95 LEU A O 1
ATOM 759 N N . LYS A 1 96 ? -0.202 -20.119 -25.113 1.00 38.28 96 LYS A N 1
ATOM 760 C CA . LYS A 1 96 ? 0.298 -20.130 -26.508 1.00 38.28 96 LYS A CA 1
ATOM 761 C C . LYS A 1 96 ? 1.014 -21.425 -26.913 1.00 38.28 96 LYS A C 1
ATOM 763 O O . LYS A 1 96 ? 1.637 -21.485 -27.974 1.00 38.28 96 LYS A O 1
ATOM 768 N N . SER A 1 97 ? 0.914 -22.472 -26.100 1.00 39.88 97 SER A N 1
ATOM 769 C CA . SER A 1 97 ? 1.463 -23.807 -26.350 1.00 39.88 97 SER A CA 1
ATOM 770 C C . SER A 1 97 ? 0.714 -24.555 -27.467 1.00 39.88 97 SER A C 1
ATOM 772 O O . SER A 1 97 ? 0.180 -25.637 -27.262 1.00 39.88 97 SER A O 1
ATOM 774 N N . ARG A 1 98 ? 0.670 -24.004 -28.688 1.00 43.81 98 ARG A N 1
ATOM 775 C CA . ARG A 1 98 ? 0.205 -24.739 -29.882 1.00 43.81 98 ARG A CA 1
ATOM 776 C C . ARG A 1 98 ? 1.053 -24.564 -31.140 1.00 43.81 98 ARG A C 1
ATOM 778 O O . ARG A 1 98 ? 0.615 -24.962 -32.210 1.00 43.81 98 ARG A O 1
ATOM 785 N N . VAL A 1 99 ? 2.297 -24.086 -31.034 1.00 50.25 99 VAL A N 1
ATOM 786 C CA . VAL A 1 99 ? 3.327 -24.365 -32.055 1.00 50.25 99 VAL A CA 1
ATOM 787 C C . VAL A 1 99 ? 4.700 -24.488 -31.392 1.00 50.25 99 VAL A C 1
ATOM 789 O O . VAL A 1 99 ? 5.063 -23.683 -30.541 1.00 50.25 99 VAL A O 1
ATOM 792 N N . SER A 1 100 ? 5.473 -25.502 -31.790 1.00 49.78 100 SER A N 1
ATOM 793 C CA . SER A 1 100 ? 6.835 -25.749 -31.301 1.00 49.78 100 SER A CA 1
ATOM 794 C C . SER A 1 100 ? 7.728 -24.505 -31.446 1.00 49.78 100 SER A C 1
ATOM 796 O O . SER A 1 100 ? 8.013 -24.059 -32.560 1.00 49.78 100 SER A O 1
ATOM 798 N N . PHE A 1 101 ? 8.210 -23.992 -30.308 1.00 44.84 101 PHE A N 1
ATOM 799 C CA . PHE A 1 101 ? 9.146 -22.868 -30.130 1.00 44.84 101 PHE A CA 1
ATOM 800 C C . PHE A 1 101 ? 10.316 -22.866 -31.131 1.00 44.84 101 PHE A C 1
ATOM 802 O O . PHE A 1 101 ? 10.739 -21.825 -31.630 1.00 44.84 101 PHE A O 1
ATOM 809 N N . ARG A 1 102 ? 10.780 -24.057 -31.519 1.00 46.50 102 ARG A N 1
ATOM 810 C CA . ARG A 1 102 ? 11.883 -24.260 -32.464 1.00 46.50 102 ARG A CA 1
ATOM 811 C C . ARG A 1 102 ? 11.571 -23.763 -33.883 1.00 46.50 102 ARG A C 1
ATOM 813 O O . ARG A 1 102 ? 12.472 -23.290 -34.569 1.00 46.50 102 ARG A O 1
ATOM 820 N N . LYS A 1 103 ? 10.308 -23.854 -34.323 1.00 54.62 103 LYS A N 1
ATOM 821 C CA . LYS A 1 103 ? 9.853 -23.378 -35.646 1.00 54.62 103 LYS A CA 1
ATOM 822 C C . LYS A 1 103 ? 9.710 -21.857 -35.689 1.00 54.62 103 LYS A C 1
ATOM 824 O O . LYS A 1 103 ? 10.099 -21.248 -36.679 1.00 54.62 103 LYS A O 1
ATOM 829 N N . ALA A 1 104 ? 9.192 -21.257 -34.617 1.00 49.62 104 ALA A N 1
ATOM 830 C CA . ALA A 1 104 ? 9.057 -19.806 -34.504 1.00 49.62 104 ALA A CA 1
ATOM 831 C C . ALA A 1 104 ? 10.433 -19.119 -34.441 1.00 49.62 104 ALA A C 1
ATOM 833 O O . ALA A 1 104 ? 10.666 -18.152 -35.160 1.00 49.62 104 ALA A O 1
ATOM 834 N N . MET A 1 105 ? 11.365 -19.688 -33.667 1.00 43.75 105 MET A N 1
ATOM 835 C CA . MET A 1 105 ? 12.748 -19.207 -33.565 1.00 43.75 105 MET A CA 1
ATOM 836 C C . MET A 1 105 ? 13.497 -19.281 -34.897 1.00 43.75 105 MET A C 1
ATOM 838 O O . MET A 1 105 ? 14.104 -18.296 -35.300 1.00 43.75 105 MET A O 1
ATOM 842 N N . LYS A 1 106 ? 13.410 -20.404 -35.627 1.00 53.53 106 LYS A N 1
ATOM 843 C CA . LYS A 1 106 ? 14.053 -20.526 -36.948 1.00 53.53 106 LYS A CA 1
ATOM 844 C C . LYS A 1 106 ? 13.581 -19.449 -37.926 1.00 53.53 106 LYS A C 1
ATOM 846 O O . LYS A 1 106 ? 14.406 -18.832 -38.582 1.00 53.53 106 LYS A O 1
ATOM 851 N N . LYS A 1 107 ? 12.272 -19.191 -37.971 1.00 48.66 107 LYS A N 1
ATOM 852 C CA . LYS A 1 107 ? 11.673 -18.218 -38.893 1.00 48.66 107 LYS A CA 1
ATOM 853 C C . LYS A 1 107 ? 12.011 -16.770 -38.516 1.00 48.66 107 LYS A C 1
ATOM 855 O O . LYS A 1 107 ? 12.181 -15.934 -39.393 1.00 48.66 107 LYS A O 1
ATOM 860 N N . ALA A 1 108 ? 12.134 -16.477 -37.220 1.00 41.97 108 ALA A N 1
ATOM 861 C CA . ALA A 1 108 ? 12.541 -15.162 -36.729 1.00 41.97 108 ALA A CA 1
ATOM 862 C C . ALA A 1 108 ? 14.015 -14.850 -37.042 1.00 41.97 108 ALA A C 1
ATOM 864 O O . ALA A 1 108 ? 14.319 -13.722 -37.423 1.00 41.97 108 ALA A O 1
ATOM 865 N N . ILE A 1 109 ? 14.901 -15.848 -36.931 1.00 54.00 109 ILE A N 1
ATOM 866 C CA . ILE A 1 109 ? 16.329 -15.737 -37.281 1.00 54.00 109 ILE A CA 1
ATOM 867 C C . ILE A 1 109 ? 16.492 -15.504 -38.792 1.00 54.00 109 ILE A C 1
ATOM 869 O O . ILE A 1 109 ? 17.195 -14.594 -39.211 1.00 54.00 109 ILE A O 1
ATOM 873 N N . GLU A 1 110 ? 15.754 -16.249 -39.614 1.00 53.25 110 GLU A N 1
ATOM 874 C CA . GLU A 1 110 ? 15.797 -16.133 -41.080 1.00 53.25 110 GLU A CA 1
ATOM 875 C C . GLU A 1 110 ? 15.324 -14.747 -41.576 1.00 53.25 110 GLU A C 1
ATOM 877 O O . GLU A 1 110 ? 15.917 -14.155 -42.476 1.00 53.25 110 GLU A O 1
ATOM 882 N N . LEU A 1 111 ? 14.291 -14.177 -40.940 1.00 54.16 111 LEU A N 1
ATOM 883 C CA . LEU A 1 111 ? 13.782 -12.832 -41.250 1.00 54.16 111 LEU A CA 1
ATOM 884 C C . LEU A 1 111 ? 14.716 -11.705 -40.786 1.00 54.16 111 LEU A C 1
ATOM 886 O O . LEU A 1 111 ? 14.726 -10.632 -41.388 1.00 54.16 111 LEU A O 1
ATOM 890 N N . THR A 1 112 ? 15.488 -11.929 -39.722 1.00 48.25 112 THR A N 1
ATOM 891 C CA . THR A 1 112 ? 16.442 -10.939 -39.196 1.00 48.25 112 THR A CA 1
ATOM 892 C C . THR A 1 112 ? 17.759 -10.944 -39.970 1.00 48.25 112 THR A C 1
ATOM 894 O O . THR A 1 112 ? 18.324 -9.874 -40.192 1.00 48.25 112 THR A O 1
ATOM 897 N N . GLU A 1 113 ? 18.191 -12.099 -40.485 1.00 51.94 113 GLU A N 1
ATOM 898 C CA . GLU A 1 113 ? 19.336 -12.209 -41.401 1.00 51.94 113 GLU A CA 1
ATOM 899 C C . GLU A 1 113 ? 19.106 -11.462 -42.728 1.00 51.94 113 GLU A C 1
ATOM 901 O O . GLU A 1 113 ? 20.032 -10.848 -43.258 1.00 51.94 113 GLU A O 1
ATOM 906 N N . LEU A 1 114 ? 17.868 -11.444 -43.239 1.00 49.09 114 LEU A N 1
ATOM 907 C CA . LEU A 1 114 ? 17.495 -10.707 -44.455 1.00 49.09 114 LEU A CA 1
ATOM 908 C C . LEU A 1 114 ? 17.485 -9.180 -44.271 1.00 49.09 114 LEU A C 1
ATOM 910 O O . LEU A 1 114 ? 17.659 -8.447 -45.243 1.00 49.09 114 LEU A O 1
ATOM 914 N N . ALA A 1 115 ? 17.279 -8.692 -43.046 1.00 46.41 115 ALA A N 1
ATOM 915 C CA . ALA A 1 115 ? 17.058 -7.271 -42.773 1.00 46.41 115 ALA A CA 1
ATOM 916 C C . ALA A 1 115 ? 18.342 -6.465 -42.486 1.00 46.41 115 ALA A C 1
ATOM 918 O O . ALA A 1 115 ? 18.294 -5.240 -42.513 1.00 46.41 115 ALA A O 1
ATOM 919 N N . ASN A 1 116 ? 19.486 -7.118 -42.239 1.00 45.44 116 ASN A N 1
ATOM 920 C CA . ASN A 1 116 ? 20.819 -6.508 -42.064 1.00 45.44 116 ASN A CA 1
ATOM 921 C C . ASN A 1 116 ? 20.862 -5.238 -41.170 1.00 45.44 116 ASN A C 1
ATOM 923 O O . ASN A 1 116 ? 21.591 -4.285 -41.456 1.00 45.44 116 ASN A O 1
ATOM 927 N N . THR A 1 117 ? 20.082 -5.204 -40.087 1.00 42.94 117 THR A N 1
ATOM 928 C CA . THR A 1 117 ? 20.021 -4.082 -39.135 1.00 42.94 117 THR A CA 1
ATOM 929 C C . THR A 1 117 ? 20.847 -4.368 -37.886 1.00 42.94 117 THR A C 1
ATOM 931 O O . THR A 1 117 ? 20.691 -5.425 -37.285 1.00 42.94 117 THR A O 1
ATOM 934 N N . LYS A 1 118 ? 21.696 -3.411 -37.486 1.00 35.66 118 LYS A N 1
ATOM 935 C CA . LYS A 1 118 ? 22.476 -3.431 -36.237 1.00 35.66 118 LYS A CA 1
ATOM 936 C C . LYS A 1 118 ? 21.726 -2.655 -35.161 1.00 35.66 118 LYS A C 1
ATOM 938 O O . LYS A 1 118 ? 21.330 -1.517 -35.420 1.00 35.66 118 LYS A O 1
ATOM 943 N N . GLY A 1 119 ? 21.563 -3.220 -33.973 1.00 31.20 119 GLY A N 1
ATOM 944 C CA . GLY A 1 119 ? 20.749 -2.581 -32.962 1.00 31.20 119 GLY A CA 1
ATOM 945 C C . GLY A 1 119 ? 20.884 -3.043 -31.508 1.00 31.20 119 GLY A C 1
ATOM 946 O O . GLY A 1 119 ? 20.863 -4.217 -31.193 1.00 31.20 119 GLY A O 1
ATOM 947 N N . ILE A 1 120 ? 20.919 -2.091 -30.573 1.00 32.22 120 ILE A N 1
ATOM 948 C CA . ILE A 1 120 ? 20.846 -2.365 -29.128 1.00 32.22 120 ILE A CA 1
ATOM 949 C C . ILE A 1 120 ? 19.451 -2.895 -28.771 1.00 32.22 120 ILE A C 1
ATOM 951 O O . ILE A 1 120 ? 18.451 -2.212 -29.030 1.00 32.22 120 ILE A O 1
ATOM 955 N N . GLN A 1 121 ? 19.402 -4.092 -28.177 1.00 32.19 121 GLN A N 1
ATOM 956 C CA . GLN A 1 121 ? 18.196 -4.729 -27.651 1.00 32.19 121 GLN A CA 1
ATOM 957 C C . GLN A 1 121 ? 18.141 -4.582 -26.127 1.00 32.19 121 GLN A C 1
ATOM 959 O O . GLN A 1 121 ? 18.940 -5.151 -25.385 1.00 32.19 121 GLN A O 1
ATOM 964 N N . VAL A 1 122 ? 17.154 -3.826 -25.661 1.00 32.97 122 VAL A N 1
ATOM 965 C CA . VAL A 1 122 ? 16.783 -3.717 -24.253 1.00 32.97 122 VAL A CA 1
ATOM 966 C C . VAL A 1 122 ? 15.643 -4.690 -23.977 1.00 32.97 122 VAL A C 1
ATOM 968 O O . VAL A 1 122 ? 14.576 -4.590 -24.586 1.00 32.97 122 VAL A O 1
ATOM 971 N N . GLN A 1 123 ? 15.865 -5.623 -23.054 1.00 34.72 123 GLN A N 1
ATOM 972 C CA . GLN A 1 123 ? 14.860 -6.583 -22.602 1.00 34.72 123 GLN A CA 1
ATOM 973 C C . GLN A 1 123 ? 14.621 -6.375 -21.105 1.00 34.72 123 GLN A C 1
ATOM 975 O O . GLN A 1 123 ? 15.561 -6.333 -20.315 1.00 34.72 123 GLN A O 1
ATOM 980 N N . ILE A 1 124 ? 13.363 -6.234 -20.696 1.00 35.38 124 ILE A N 1
ATOM 981 C CA . ILE A 1 124 ? 12.973 -6.230 -19.282 1.00 35.38 124 ILE A CA 1
ATOM 982 C C . ILE A 1 124 ? 12.278 -7.561 -19.016 1.00 35.38 124 ILE A C 1
ATOM 984 O O . ILE A 1 124 ? 11.176 -7.791 -19.509 1.00 35.38 124 ILE A O 1
ATOM 988 N N . ALA A 1 125 ? 12.938 -8.447 -18.269 1.00 27.38 125 ALA A N 1
ATOM 989 C CA . ALA A 1 125 ? 12.375 -9.729 -17.859 1.00 27.38 125 ALA A CA 1
ATOM 990 C C . ALA A 1 125 ? 11.631 -9.562 -16.527 1.00 27.38 125 ALA A C 1
ATOM 992 O O . ALA A 1 125 ? 12.234 -9.259 -15.494 1.00 27.38 125 ALA A O 1
ATOM 993 N N . GLY A 1 126 ? 10.310 -9.738 -16.551 1.00 30.91 126 GLY A N 1
ATOM 994 C CA . GLY A 1 126 ? 9.490 -9.767 -15.346 1.00 30.91 126 GLY A CA 1
ATOM 995 C C . GLY A 1 126 ? 9.517 -11.140 -14.677 1.00 30.91 126 GLY A C 1
ATOM 996 O O . GLY A 1 126 ? 9.252 -12.151 -15.318 1.00 30.91 126 GLY A O 1
ATOM 997 N N . ARG A 1 127 ? 9.762 -11.172 -13.363 1.00 28.69 127 ARG A N 1
ATOM 998 C CA . ARG A 1 127 ? 9.245 -12.234 -12.494 1.00 28.69 127 ARG A CA 1
ATOM 999 C C . ARG A 1 127 ? 7.894 -11.772 -11.970 1.00 28.69 127 ARG A C 1
ATOM 1001 O O . ARG A 1 127 ? 7.818 -10.764 -11.270 1.00 28.69 127 ARG A O 1
ATOM 1008 N N . ILE A 1 128 ? 6.850 -12.534 -12.278 1.00 44.59 128 ILE A N 1
ATOM 1009 C CA . ILE A 1 128 ? 5.662 -12.573 -11.434 1.00 44.59 128 ILE A CA 1
ATOM 1010 C C . ILE A 1 128 ? 6.102 -13.281 -10.161 1.00 44.59 128 ILE A C 1
ATOM 1012 O O . ILE A 1 128 ? 6.205 -14.500 -10.133 1.00 44.59 128 ILE A O 1
ATOM 1016 N N . ASP A 1 129 ? 6.439 -12.509 -9.135 1.00 31.84 129 ASP A N 1
ATOM 1017 C CA . ASP A 1 129 ? 6.110 -12.927 -7.787 1.00 31.84 129 ASP A CA 1
ATOM 1018 C C . ASP A 1 129 ? 6.080 -11.751 -6.823 1.00 31.84 129 ASP A C 1
ATOM 1020 O O . ASP A 1 129 ? 6.834 -10.781 -6.913 1.00 31.84 129 ASP A O 1
ATOM 1024 N N . GLY A 1 130 ? 5.160 -11.877 -5.890 1.00 32.59 130 GLY A N 1
ATOM 1025 C CA . GLY A 1 130 ? 4.723 -10.849 -4.987 1.00 32.59 130 GLY A CA 1
ATOM 1026 C C . GLY A 1 130 ? 5.772 -10.221 -4.090 1.00 32.59 130 GLY A C 1
ATOM 1027 O O . GLY A 1 130 ? 6.217 -10.852 -3.129 1.00 32.59 130 GLY A O 1
ATOM 1028 N N . LYS A 1 131 ? 6.055 -8.940 -4.347 1.00 30.44 131 LYS A N 1
ATOM 1029 C CA . LYS A 1 131 ? 6.485 -7.920 -3.376 1.00 30.44 131 LYS A CA 1
ATOM 1030 C C . LYS A 1 131 ? 6.022 -6.535 -3.857 1.00 30.44 131 LYS A C 1
ATOM 1032 O O . LYS A 1 131 ? 6.813 -5.624 -4.068 1.00 30.44 131 LYS A O 1
ATOM 1037 N N . GLU A 1 132 ? 4.713 -6.364 -4.023 1.00 28.55 132 GLU A N 1
ATOM 1038 C CA . GLU A 1 132 ? 4.109 -5.030 -3.922 1.00 28.55 132 GLU A CA 1
ATOM 1039 C C . GLU A 1 132 ? 3.982 -4.701 -2.434 1.00 28.55 132 GLU A C 1
ATOM 1041 O O . GLU A 1 132 ? 2.930 -4.866 -1.828 1.00 28.55 132 GLU A O 1
ATOM 1046 N N . ILE A 1 133 ? 5.089 -4.313 -1.805 1.00 35.78 133 ILE A N 1
ATOM 1047 C CA . ILE A 1 133 ? 5.046 -3.705 -0.477 1.00 35.78 133 ILE A CA 1
ATOM 1048 C C . ILE A 1 133 ? 5.987 -2.511 -0.498 1.00 35.78 133 ILE A C 1
ATOM 1050 O O . ILE A 1 133 ? 7.135 -2.626 -0.918 1.00 35.78 133 ILE A O 1
ATOM 1054 N N . ALA A 1 134 ? 5.470 -1.394 0.010 1.00 26.72 134 ALA A N 1
ATOM 1055 C CA . ALA A 1 134 ? 6.167 -0.147 0.307 1.00 26.72 134 ALA A CA 1
ATOM 1056 C C . ALA A 1 134 ? 6.272 0.887 -0.829 1.00 26.72 134 ALA A C 1
ATOM 1058 O O . ALA A 1 134 ? 7.303 1.520 -1.042 1.00 26.72 134 ALA A O 1
ATOM 1059 N N . ARG A 1 135 ? 5.141 1.177 -1.470 1.00 30.25 135 ARG A N 1
ATOM 1060 C CA . ARG A 1 135 ? 4.646 2.563 -1.543 1.00 30.25 135 ARG A CA 1
ATOM 1061 C C . ARG A 1 135 ? 3.161 2.523 -1.850 1.00 30.25 135 ARG A C 1
ATOM 1063 O O . ARG A 1 135 ? 2.756 2.451 -3.003 1.00 30.25 135 ARG A O 1
ATOM 1070 N N . VAL A 1 136 ? 2.369 2.514 -0.792 1.00 30.08 136 VAL A N 1
ATOM 1071 C CA . VAL A 1 136 ? 0.971 2.899 -0.895 1.00 30.08 136 VAL A CA 1
ATOM 1072 C C . VAL A 1 136 ? 0.945 4.301 -0.307 1.00 30.08 136 VAL A C 1
ATOM 1074 O O . VAL A 1 136 ? 1.199 4.465 0.882 1.00 30.08 136 VAL A O 1
ATOM 1077 N N . GLU A 1 137 ? 0.800 5.303 -1.169 1.00 29.00 137 GLU A N 1
ATOM 1078 C CA . GLU A 1 137 ? 0.285 6.608 -0.755 1.00 29.00 137 GLU A CA 1
ATOM 1079 C C . GLU A 1 137 ? -1.159 6.334 -0.339 1.00 29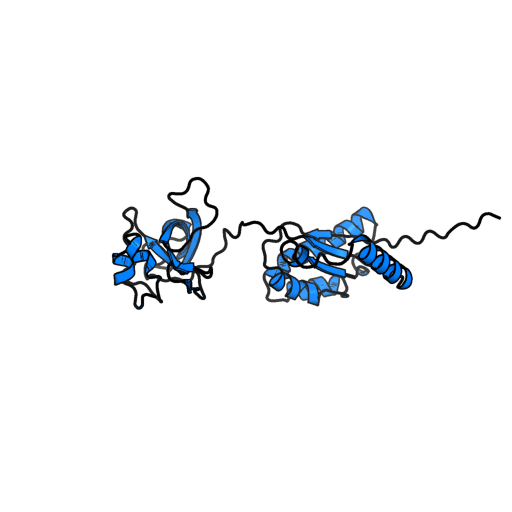.00 137 GLU A C 1
ATOM 1081 O O . GLU A 1 137 ? -1.999 5.999 -1.173 1.00 29.00 137 GLU A O 1
ATOM 1086 N N . TRP A 1 138 ? -1.410 6.316 0.965 1.00 38.09 138 TRP A N 1
ATOM 1087 C CA . TRP A 1 138 ? -2.770 6.264 1.490 1.00 38.09 138 TRP A CA 1
ATOM 1088 C C . TRP A 1 138 ? -3.260 7.701 1.539 1.00 38.09 138 TRP A C 1
ATOM 1090 O O . TRP A 1 138 ? -2.533 8.556 2.037 1.00 38.09 138 TRP A O 1
ATOM 1100 N N . ILE A 1 139 ? -4.466 7.954 1.038 1.00 37.53 139 ILE A N 1
ATOM 1101 C CA . ILE A 1 139 ? -5.168 9.207 1.289 1.00 37.53 139 ILE A CA 1
ATOM 1102 C C . ILE A 1 139 ? -6.086 8.972 2.490 1.00 37.53 139 ILE A C 1
ATOM 1104 O O . ILE A 1 139 ? -6.698 7.921 2.660 1.00 37.53 139 ILE A O 1
ATOM 1108 N N . ARG A 1 140 ? -6.038 9.951 3.382 1.00 47.75 140 ARG A N 1
ATOM 1109 C CA . ARG A 1 140 ? -6.577 9.994 4.737 1.00 47.75 140 ARG A CA 1
ATOM 1110 C C . ARG A 1 140 ? -8.077 9.699 4.817 1.00 47.75 140 ARG A C 1
ATOM 1112 O O . ARG A 1 140 ? -8.881 10.503 4.362 1.00 47.75 140 ARG A O 1
ATOM 1119 N N . GLU A 1 141 ? -8.439 8.640 5.539 1.00 52.38 141 GLU A N 1
ATOM 1120 C CA . GLU A 1 141 ? -9.839 8.338 5.861 1.00 52.38 141 GLU A CA 1
ATOM 1121 C C . GLU A 1 141 ? -10.223 8.616 7.310 1.00 52.38 141 GLU A C 1
ATOM 1123 O O . GLU A 1 141 ? -11.368 8.396 7.664 1.00 52.38 141 GLU A O 1
ATOM 1128 N N . ASP A 1 142 ? -9.341 9.139 8.159 1.00 57.09 142 ASP A N 1
ATOM 1129 C CA . ASP A 1 142 ? -9.733 9.606 9.487 1.00 57.09 142 ASP A CA 1
ATOM 1130 C C . ASP A 1 142 ? -9.215 11.018 9.778 1.00 57.09 142 ASP A C 1
ATOM 1132 O O . ASP A 1 142 ? -8.249 11.525 9.202 1.00 57.09 142 ASP A O 1
ATOM 1136 N N . ASN A 1 143 ? -9.877 11.715 10.693 1.00 67.06 143 ASN A N 1
ATOM 1137 C CA . ASN A 1 143 ? -9.445 13.047 11.109 1.00 67.06 143 ASN A CA 1
ATOM 1138 C C . ASN A 1 143 ? -8.266 13.023 12.103 1.00 67.06 143 ASN A C 1
ATOM 1140 O O . ASN A 1 143 ? -7.920 14.076 12.631 1.00 67.06 143 ASN A O 1
ATOM 1144 N N . SER A 1 144 ? -7.597 11.879 12.296 1.00 63.25 144 SER A N 1
ATOM 1145 C CA . SER A 1 144 ? -6.524 11.673 13.287 1.00 63.25 144 SER A CA 1
ATOM 1146 C C . SER A 1 144 ? -5.341 12.638 13.139 1.00 63.25 144 SER A C 1
ATOM 1148 O O . SER A 1 144 ? -4.723 13.024 14.124 1.00 63.25 144 SER A O 1
ATOM 1150 N N . GLY A 1 145 ? -5.039 13.050 11.905 1.00 68.69 145 GLY A N 1
ATOM 1151 C CA . GLY A 1 145 ? -3.928 13.963 11.609 1.00 68.69 145 GLY A CA 1
ATOM 1152 C C . GLY A 1 145 ? -2.966 13.422 10.566 1.00 68.69 145 GLY A C 1
ATOM 1153 O O . GLY A 1 145 ? -2.314 14.207 9.885 1.00 68.69 145 GLY A O 1
ATOM 1154 N N . ALA A 1 146 ? -2.925 12.104 10.366 1.00 76.38 146 ALA A N 1
ATOM 1155 C CA . ALA A 1 146 ? -2.056 11.482 9.375 1.00 76.38 146 ALA A CA 1
ATOM 1156 C C . ALA A 1 146 ? -2.611 11.668 7.954 1.00 76.38 146 ALA A C 1
ATOM 1158 O O . ALA A 1 146 ? -3.759 11.324 7.684 1.00 76.38 146 ALA A O 1
ATOM 1159 N N . ARG A 1 147 ? -1.800 12.208 7.038 1.00 76.19 147 ARG A N 1
ATOM 1160 C CA . ARG A 1 147 ? -2.127 12.287 5.605 1.00 76.19 147 ARG A CA 1
ATOM 1161 C C . ARG A 1 147 ? -1.671 11.054 4.854 1.00 76.19 147 ARG A C 1
ATOM 1163 O O . ARG A 1 147 ? -2.452 10.527 4.079 1.00 76.19 147 ARG A O 1
ATOM 1170 N N . GLU A 1 148 ? -0.450 10.601 5.127 1.00 77.81 148 GLU A N 1
ATOM 1171 C CA . GLU A 1 148 ? 0.169 9.475 4.433 1.00 77.81 148 GLU A CA 1
ATOM 1172 C C . GLU A 1 148 ? 0.829 8.501 5.407 1.00 77.81 148 GLU A C 1
ATOM 1174 O O . GLU A 1 148 ? 1.538 8.908 6.334 1.00 77.81 148 GLU A O 1
ATOM 1179 N N . LEU A 1 149 ? 0.661 7.201 5.146 1.00 76.12 149 LEU A N 1
ATOM 1180 C CA . LEU A 1 149 ? 1.204 6.115 5.961 1.00 76.12 149 LEU A CA 1
ATOM 1181 C C . LEU A 1 149 ? 2.134 5.210 5.150 1.00 76.12 149 LEU A C 1
ATOM 1183 O O . LEU A 1 149 ? 1.847 4.829 4.022 1.00 76.12 149 LEU A O 1
ATOM 1187 N N . MET A 1 150 ? 3.237 4.779 5.753 1.00 78.12 150 MET A N 1
ATOM 1188 C CA . MET A 1 150 ? 4.122 3.759 5.196 1.00 78.12 150 MET A CA 1
ATOM 1189 C C . MET A 1 150 ? 4.067 2.503 6.059 1.00 78.12 150 MET A C 1
ATOM 1191 O O . MET A 1 150 ? 4.613 2.484 7.156 1.00 78.12 150 MET A O 1
ATOM 1195 N N . CYS A 1 151 ? 3.452 1.434 5.552 1.00 79.31 151 CYS A N 1
ATOM 1196 C CA . CYS A 1 151 ? 3.427 0.139 6.234 1.00 79.31 151 CYS A CA 1
ATOM 1197 C C . CYS A 1 151 ? 4.843 -0.444 6.381 1.00 79.31 151 CYS A C 1
ATOM 1199 O O . CYS A 1 151 ? 5.570 -0.577 5.396 1.00 79.31 151 CYS A O 1
ATOM 1201 N N . ILE A 1 152 ? 5.199 -0.842 7.604 1.00 80.50 152 ILE A N 1
ATOM 1202 C CA . ILE A 1 152 ? 6.427 -1.573 7.936 1.00 80.50 152 ILE A CA 1
ATOM 1203 C C . ILE A 1 152 ? 6.141 -3.073 7.999 1.00 80.50 152 ILE A C 1
ATOM 1205 O O . ILE A 1 152 ? 6.869 -3.875 7.418 1.00 80.50 152 ILE A O 1
ATOM 1209 N N . ARG A 1 153 ? 5.098 -3.462 8.745 1.00 81.12 153 ARG A N 1
ATOM 1210 C CA . ARG A 1 153 ? 4.856 -4.860 9.124 1.00 81.12 153 ARG A CA 1
ATOM 1211 C C . ARG A 1 153 ? 3.380 -5.127 9.390 1.00 81.12 153 ARG A C 1
ATOM 1213 O O . ARG A 1 153 ? 2.696 -4.279 9.947 1.00 81.12 153 ARG A O 1
ATOM 1220 N N . ILE A 1 154 ? 2.925 -6.335 9.074 1.00 85.69 154 ILE A N 1
ATOM 1221 C CA . ILE A 1 154 ? 1.586 -6.833 9.412 1.00 85.69 154 ILE A CA 1
ATOM 1222 C C . ILE A 1 154 ? 1.645 -7.509 10.787 1.00 85.69 154 ILE A C 1
ATOM 1224 O O . ILE A 1 154 ? 2.527 -8.331 11.039 1.00 85.69 154 ILE A O 1
ATOM 1228 N N . ILE A 1 155 ? 0.735 -7.150 11.689 1.00 83.94 155 ILE A N 1
ATOM 1229 C CA . ILE A 1 155 ? 0.641 -7.733 13.032 1.00 83.94 155 ILE A CA 1
ATOM 1230 C C . ILE A 1 155 ? -0.119 -9.060 12.959 1.00 83.94 155 ILE A C 1
ATOM 1232 O O . ILE A 1 155 ? -1.089 -9.192 12.220 1.00 83.94 155 ILE A O 1
ATOM 1236 N N . GLY A 1 156 ? 0.324 -10.050 13.739 1.00 76.81 156 GLY A N 1
ATOM 1237 C CA . GLY A 1 156 ? -0.345 -11.353 13.834 1.00 76.81 156 GLY A CA 1
ATOM 1238 C C . GLY A 1 156 ? 0.017 -12.338 12.721 1.00 76.81 156 GLY A C 1
ATOM 1239 O O . GLY A 1 156 ? -0.595 -13.396 12.619 1.00 76.81 156 GLY A O 1
ATOM 1240 N N . ALA A 1 157 ? 1.022 -12.028 11.898 1.00 69.06 157 ALA A N 1
ATOM 1241 C CA . ALA A 1 157 ? 1.481 -12.909 10.835 1.00 69.06 157 ALA A CA 1
ATOM 1242 C C . ALA A 1 157 ? 2.997 -13.130 10.899 1.00 69.06 157 ALA A C 1
ATOM 1244 O O . ALA A 1 157 ? 3.766 -12.175 10.833 1.00 69.06 157 ALA A O 1
ATOM 1245 N N . SER A 1 158 ? 3.432 -14.393 10.975 1.00 61.31 158 SER A N 1
ATOM 1246 C CA . SER A 1 158 ? 4.861 -14.745 11.011 1.00 61.31 158 SER A CA 1
ATOM 1247 C C . SER A 1 158 ? 5.560 -14.550 9.661 1.00 61.31 158 SER A C 1
ATOM 1249 O O . SER A 1 158 ? 6.750 -14.252 9.634 1.00 61.31 158 SER A O 1
ATOM 1251 N N . ASN A 1 159 ? 4.840 -14.697 8.537 1.00 70.00 159 ASN A N 1
ATOM 1252 C CA . ASN A 1 159 ? 5.432 -14.578 7.197 1.00 70.00 159 ASN A CA 1
ATOM 1253 C C . ASN A 1 159 ? 4.447 -14.149 6.085 1.00 70.00 159 ASN A C 1
ATOM 1255 O O . ASN A 1 159 ? 4.652 -14.456 4.907 1.00 70.00 159 ASN A O 1
ATOM 1259 N N . ARG A 1 160 ? 3.339 -13.467 6.421 1.00 71.81 160 ARG A N 1
ATOM 1260 C CA . ARG A 1 160 ? 2.415 -12.967 5.384 1.00 71.81 160 ARG A CA 1
ATOM 1261 C C . ARG A 1 160 ? 3.043 -11.755 4.698 1.00 71.81 160 ARG A C 1
ATOM 1263 O O . ARG A 1 160 ? 3.380 -10.770 5.345 1.00 71.81 160 ARG A O 1
ATOM 1270 N N . ARG A 1 161 ? 3.175 -11.836 3.371 1.00 70.06 161 ARG A N 1
ATOM 1271 C CA . ARG A 1 161 ? 3.643 -10.729 2.517 1.00 70.06 161 ARG A CA 1
ATOM 1272 C C . ARG A 1 161 ? 2.532 -9.741 2.165 1.00 70.06 161 ARG A C 1
ATOM 1274 O O . ARG A 1 161 ? 2.818 -8.660 1.682 1.00 70.06 161 ARG A O 1
ATOM 1281 N N . TYR A 1 162 ? 1.274 -10.105 2.371 1.00 77.56 162 TYR A N 1
ATOM 1282 C CA . TYR A 1 162 ? 0.145 -9.309 1.912 1.00 77.56 162 TYR A CA 1
ATOM 1283 C C . TYR A 1 162 ? -0.859 -9.095 3.022 1.00 77.56 162 TYR A C 1
ATOM 1285 O O . TYR A 1 162 ? -1.257 -10.050 3.692 1.00 77.56 162 TYR A O 1
ATOM 1293 N N . ALA A 1 163 ? -1.254 -7.836 3.165 1.00 82.50 163 ALA A N 1
ATOM 1294 C CA . ALA A 1 163 ? -2.307 -7.413 4.061 1.00 82.50 163 ALA A CA 1
ATOM 1295 C C . ALA A 1 163 ? -3.615 -7.300 3.274 1.00 82.50 163 ALA A C 1
ATOM 1297 O O . ALA A 1 163 ? -3.622 -6.859 2.123 1.00 82.50 163 ALA A O 1
ATOM 1298 N N . HIS A 1 164 ? -4.703 -7.718 3.900 1.00 85.69 164 HIS A N 1
ATOM 1299 C CA . HIS A 1 164 ? -6.058 -7.642 3.377 1.00 85.69 164 HIS A CA 1
ATOM 1300 C C . HIS A 1 164 ? -6.895 -6.718 4.263 1.00 85.69 164 HIS A C 1
ATOM 1302 O O . HIS A 1 164 ? -6.448 -6.252 5.313 1.00 85.69 164 HIS A O 1
ATOM 1308 N N . ILE A 1 165 ? -8.123 -6.450 3.830 1.00 86.50 165 ILE A N 1
ATOM 1309 C CA . ILE A 1 165 ? -9.104 -5.702 4.617 1.00 86.50 165 ILE A CA 1
ATOM 1310 C C . ILE A 1 165 ? -9.246 -6.348 6.003 1.00 86.50 165 ILE A C 1
ATOM 1312 O O . ILE A 1 165 ? -9.452 -7.556 6.117 1.00 86.50 165 ILE A O 1
ATOM 1316 N N . GLY A 1 166 ? -9.120 -5.527 7.045 1.00 86.06 166 GLY A N 1
ATOM 1317 C CA . GLY A 1 166 ? -9.199 -5.931 8.445 1.00 86.06 166 GLY A CA 1
ATOM 1318 C C . GLY A 1 166 ? -7.891 -6.414 9.077 1.00 86.06 166 GLY A C 1
ATOM 1319 O O . GLY A 1 166 ? -7.855 -6.602 10.292 1.00 86.06 166 GLY A O 1
ATOM 1320 N N . ASP A 1 167 ? -6.808 -6.566 8.309 1.00 87.62 167 ASP A N 1
ATOM 1321 C CA . ASP A 1 167 ? -5.491 -6.821 8.893 1.00 87.62 167 ASP A CA 1
ATOM 1322 C C . ASP A 1 167 ? -4.966 -5.549 9.594 1.00 87.62 167 ASP A C 1
ATOM 1324 O O . ASP A 1 167 ? -5.089 -4.424 9.092 1.00 87.62 167 ASP A O 1
ATOM 1328 N N . VAL A 1 168 ? -4.341 -5.741 10.759 1.00 88.25 168 VAL A N 1
ATOM 1329 C CA . VAL A 1 168 ? -3.669 -4.673 11.507 1.00 88.25 168 VAL A CA 1
ATOM 1330 C C . VAL A 1 168 ? -2.225 -4.555 11.031 1.00 88.25 168 VAL A C 1
ATOM 1332 O O . VAL A 1 168 ? -1.477 -5.534 11.019 1.00 88.25 168 VAL A O 1
ATOM 1335 N N . ILE A 1 169 ? -1.798 -3.342 10.706 1.00 87.81 169 ILE A N 1
ATOM 1336 C CA . ILE A 1 169 ? -0.441 -3.025 10.271 1.00 87.81 169 ILE A CA 1
ATOM 1337 C C . ILE A 1 169 ? 0.246 -2.063 11.244 1.00 87.81 169 ILE A C 1
ATOM 1339 O O . ILE A 1 169 ? -0.390 -1.225 11.878 1.00 87.81 169 ILE A O 1
ATOM 1343 N N . VAL A 1 170 ? 1.567 -2.180 11.348 1.00 87.81 170 VAL A N 1
ATOM 1344 C CA . VAL A 1 170 ? 2.456 -1.155 11.905 1.00 87.81 170 VAL A CA 1
ATOM 1345 C C . VAL A 1 170 ? 2.904 -0.272 10.752 1.00 87.81 170 VAL A C 1
ATOM 1347 O O . VAL A 1 170 ? 3.446 -0.784 9.768 1.00 87.81 170 VAL A O 1
ATOM 1350 N N . ALA A 1 171 ? 2.703 1.035 10.871 1.00 84.75 171 ALA A N 1
ATOM 1351 C CA . ALA A 1 171 ? 3.023 2.009 9.841 1.00 84.75 171 ALA A CA 1
ATOM 1352 C C . ALA A 1 171 ? 3.749 3.233 10.413 1.00 84.75 171 ALA A C 1
ATOM 1354 O O . ALA A 1 171 ? 3.608 3.556 11.585 1.00 84.75 171 ALA A O 1
ATOM 1355 N N . VAL A 1 172 ? 4.522 3.913 9.569 1.00 80.81 172 VAL A N 1
ATOM 1356 C CA . VAL A 1 172 ? 5.160 5.202 9.867 1.00 80.81 172 VAL A CA 1
ATOM 1357 C C . VAL A 1 172 ? 4.383 6.316 9.187 1.00 80.81 172 VAL A C 1
ATOM 1359 O O . VA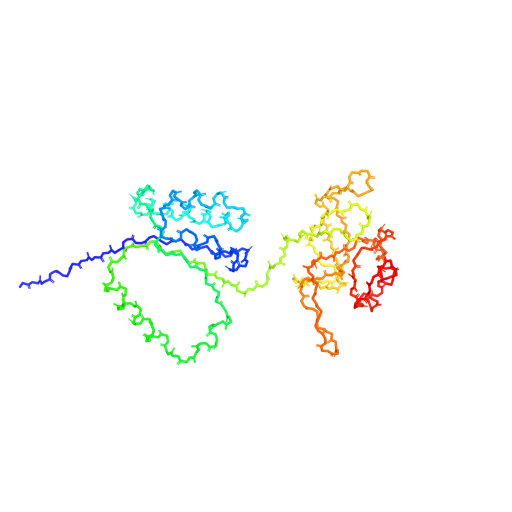L A 1 172 ? 4.073 6.196 8.001 1.00 80.81 172 VAL A O 1
ATOM 1362 N N . ILE A 1 173 ? 4.136 7.417 9.887 1.00 82.38 173 ILE A N 1
ATOM 1363 C CA . ILE A 1 173 ? 3.514 8.602 9.289 1.00 82.38 173 ILE A CA 1
ATOM 1364 C C . ILE A 1 173 ? 4.528 9.306 8.380 1.00 82.38 173 ILE A C 1
ATOM 1366 O O . ILE A 1 173 ? 5.592 9.733 8.827 1.00 82.38 173 ILE A O 1
ATOM 1370 N N . LYS A 1 174 ? 4.228 9.425 7.085 1.00 81.31 174 LYS A N 1
ATOM 1371 C CA . LYS A 1 174 ? 5.082 10.146 6.123 1.00 81.31 174 LYS A CA 1
ATOM 1372 C C . LYS A 1 174 ? 4.762 11.624 6.057 1.00 81.31 174 LYS A C 1
ATOM 1374 O O . LYS A 1 174 ? 5.691 12.432 5.973 1.00 81.31 174 LYS A O 1
ATOM 1379 N N . GLU A 1 175 ? 3.483 11.945 6.174 1.00 78.75 175 GLU A N 1
ATOM 1380 C CA . GLU A 1 175 ? 2.967 13.302 6.215 1.00 78.75 175 GLU A CA 1
ATOM 1381 C C . GLU A 1 175 ? 1.882 13.406 7.284 1.00 78.75 175 GLU A C 1
ATOM 1383 O O . GLU A 1 175 ? 0.977 12.572 7.346 1.00 78.75 175 GLU A O 1
ATOM 1388 N N . ALA A 1 176 ? 1.978 14.441 8.115 1.00 80.62 176 ALA A N 1
ATOM 1389 C CA . ALA A 1 176 ? 1.018 14.762 9.164 1.00 80.62 176 ALA A CA 1
ATOM 1390 C C . ALA A 1 176 ? 0.507 16.193 8.966 1.00 80.62 176 ALA A C 1
ATOM 1392 O O . ALA A 1 176 ? 1.219 17.050 8.435 1.00 80.62 176 ALA A O 1
ATOM 1393 N N . VAL A 1 177 ? -0.728 16.458 9.382 1.00 81.56 177 VAL A N 1
ATOM 1394 C CA . VAL A 1 177 ? -1.279 17.813 9.416 1.00 81.56 177 VAL A CA 1
ATOM 1395 C C . VAL A 1 177 ? -0.664 18.574 10.599 1.00 81.56 177 VAL A C 1
ATOM 1397 O O . VAL A 1 177 ? -0.658 18.043 11.712 1.00 81.56 177 VAL A O 1
ATOM 1400 N N . PRO A 1 178 ? -0.172 19.811 10.396 1.00 78.69 178 PRO A N 1
ATOM 1401 C CA . PRO A 1 178 ? 0.312 20.650 11.490 1.00 78.69 178 PRO A CA 1
ATOM 1402 C C . PRO A 1 178 ? -0.760 20.845 12.573 1.00 78.69 178 PRO A C 1
ATOM 1404 O O . PRO A 1 178 ? -1.946 20.917 12.253 1.00 78.69 178 PRO A O 1
ATOM 1407 N N . ASN A 1 179 ? -0.354 20.966 13.840 1.00 79.94 179 ASN A N 1
ATOM 1408 C CA . ASN A 1 179 ? -1.243 21.137 15.006 1.00 79.94 179 ASN A CA 1
ATOM 1409 C C . ASN A 1 179 ? -2.143 19.932 15.337 1.00 79.94 179 ASN A C 1
ATOM 1411 O O . ASN A 1 179 ? -3.158 20.085 16.016 1.00 79.94 179 ASN A O 1
ATOM 1415 N N . THR A 1 180 ? -1.792 18.734 14.872 1.00 78.19 180 THR A N 1
ATOM 1416 C CA . THR A 1 180 ? -2.432 17.486 15.311 1.00 78.19 180 THR A CA 1
ATOM 1417 C C . THR A 1 180 ? -1.515 16.741 16.280 1.00 78.19 180 THR A C 1
ATOM 1419 O O . THR A 1 180 ? -0.307 16.970 16.253 1.00 78.19 180 THR A O 1
ATOM 1422 N N . PRO A 1 181 ? -2.050 15.862 17.149 1.00 81.25 181 PRO A N 1
ATOM 1423 C CA . PRO A 1 181 ? -1.233 15.123 18.115 1.00 81.25 181 PRO A CA 1
ATOM 1424 C C . PRO A 1 181 ? -0.313 14.074 17.471 1.00 81.25 181 PRO A C 1
ATOM 1426 O O . PRO A 1 181 ? 0.434 13.418 18.184 1.00 81.25 181 PRO A O 1
ATOM 1429 N N . LEU A 1 182 ? -0.403 13.875 16.152 1.00 82.00 182 LEU A N 1
ATOM 1430 C CA . LEU A 1 182 ? 0.408 12.921 15.409 1.00 82.00 182 LEU A CA 1
ATOM 1431 C C . LEU A 1 182 ? 1.571 13.633 14.725 1.00 82.00 182 LEU A C 1
ATOM 1433 O O . LEU A 1 182 ? 1.369 14.586 13.968 1.00 82.00 182 LEU A O 1
ATOM 1437 N N . GLU A 1 183 ? 2.779 13.119 14.932 1.00 83.06 183 GLU A N 1
ATOM 1438 C CA . GLU A 1 183 ? 3.989 13.693 14.349 1.00 83.06 183 GLU A CA 1
ATOM 1439 C C . GLU A 1 183 ? 4.468 12.923 13.115 1.00 83.06 183 GLU A C 1
ATOM 1441 O O . GLU A 1 183 ? 4.231 11.726 12.918 1.00 83.06 183 GLU A O 1
ATOM 1446 N N . ARG A 1 184 ? 5.197 13.623 12.242 1.00 83.56 184 ARG A N 1
ATOM 1447 C CA . ARG A 1 184 ? 5.854 12.985 11.102 1.00 83.56 184 ARG A CA 1
ATOM 1448 C C . ARG A 1 184 ? 6.909 11.998 11.606 1.00 83.56 184 ARG A C 1
ATOM 1450 O O . ARG A 1 184 ? 7.729 12.330 12.449 1.00 83.56 184 ARG A O 1
ATOM 1457 N N . SER A 1 185 ? 6.972 10.829 10.982 1.00 83.19 185 SER A N 1
ATOM 1458 C CA . SER A 1 185 ? 7.863 9.713 11.328 1.00 83.19 185 SER A CA 1
ATOM 1459 C C . SER A 1 185 ? 7.499 8.949 12.603 1.00 83.19 185 SER A C 1
ATOM 1461 O O . SER A 1 185 ? 8.222 8.021 12.965 1.00 83.19 185 SER A O 1
ATOM 1463 N N . GLU A 1 186 ? 6.369 9.259 13.241 1.00 84.00 186 GLU A N 1
ATOM 1464 C CA . GLU A 1 186 ? 5.848 8.457 14.346 1.00 84.00 186 GLU A CA 1
ATOM 1465 C C . GLU A 1 186 ? 5.423 7.063 13.852 1.00 84.00 186 GLU A C 1
ATOM 1467 O O . GLU A 1 186 ? 4.864 6.908 12.758 1.00 84.00 186 GLU A O 1
ATOM 1472 N N . VAL A 1 187 ? 5.705 6.036 14.658 1.00 86.62 187 VAL A N 1
ATOM 1473 C CA . VAL A 1 187 ? 5.303 4.651 14.394 1.00 86.62 187 VAL A CA 1
ATOM 1474 C C . VAL A 1 187 ? 3.958 4.387 15.061 1.00 86.62 187 VAL A C 1
ATOM 1476 O O . VAL A 1 187 ? 3.847 4.396 16.283 1.00 86.62 187 VAL A O 1
ATOM 1479 N N . ILE A 1 188 ? 2.948 4.085 14.255 1.00 88.62 188 ILE A N 1
ATOM 1480 C CA . ILE A 1 188 ? 1.570 3.874 14.694 1.00 88.62 188 ILE A CA 1
ATOM 1481 C C . ILE A 1 188 ? 1.023 2.528 14.217 1.00 88.62 188 ILE A C 1
ATOM 1483 O O . ILE A 1 188 ? 1.595 1.854 13.355 1.00 88.62 188 ILE A O 1
ATOM 1487 N N . ARG A 1 189 ? -0.115 2.125 14.786 1.00 89.50 189 ARG A N 1
ATOM 1488 C CA . ARG A 1 189 ? -0.897 0.981 14.312 1.00 89.50 189 ARG A CA 1
ATOM 1489 C C . ARG A 1 189 ? -2.069 1.486 13.480 1.00 89.50 189 ARG A C 1
ATOM 1491 O O . ARG A 1 189 ? -2.668 2.506 13.805 1.00 89.50 189 ARG A O 1
ATOM 1498 N N . ALA A 1 190 ? -2.397 0.768 12.416 1.00 88.75 190 ALA A N 1
ATOM 1499 C CA . ALA A 1 190 ? -3.539 1.077 11.568 1.00 88.75 190 ALA A CA 1
ATOM 1500 C C . ALA A 1 190 ? -4.246 -0.203 11.114 1.00 88.75 190 ALA A C 1
ATOM 1502 O O . ALA A 1 190 ? -3.626 -1.261 11.021 1.00 88.75 190 ALA A O 1
ATOM 1503 N N . VAL A 1 191 ? -5.542 -0.107 10.837 1.00 88.56 191 VAL A N 1
ATOM 1504 C CA . VAL A 1 191 ? -6.367 -1.187 10.277 1.00 88.56 191 VAL A CA 1
ATOM 1505 C C . VAL A 1 191 ? -6.683 -0.853 8.833 1.00 88.56 191 VAL A C 1
ATOM 1507 O O . VAL A 1 191 ? -7.090 0.268 8.537 1.00 88.56 191 VAL A O 1
ATOM 1510 N N . ILE A 1 192 ? -6.528 -1.821 7.933 1.00 88.50 192 ILE A N 1
ATOM 1511 C CA . ILE A 1 192 ? -6.882 -1.637 6.523 1.00 88.50 192 ILE A CA 1
ATOM 1512 C C . ILE A 1 192 ? -8.400 -1.720 6.363 1.00 88.50 192 ILE A C 1
ATOM 1514 O O . ILE A 1 192 ? -9.007 -2.728 6.720 1.00 88.50 192 ILE A O 1
ATOM 1518 N N . VAL A 1 193 ? -9.009 -0.680 5.796 1.00 85.81 193 VAL A N 1
ATOM 1519 C CA . VAL A 1 193 ? -10.468 -0.575 5.621 1.00 85.81 193 VAL A CA 1
ATOM 1520 C C . VAL A 1 193 ? -10.912 -0.703 4.163 1.00 85.81 193 VAL A C 1
ATOM 1522 O O . VAL A 1 193 ? -11.995 -1.229 3.911 1.00 85.81 193 VAL A O 1
ATOM 1525 N N . ARG A 1 194 ? -10.068 -0.296 3.204 1.00 82.94 194 ARG A N 1
ATOM 1526 C CA . ARG A 1 194 ? -10.299 -0.475 1.762 1.00 82.94 194 ARG A CA 1
ATOM 1527 C C . ARG A 1 194 ? -9.041 -0.933 1.050 1.00 82.94 194 ARG A C 1
ATOM 1529 O O . ARG A 1 194 ? -7.932 -0.547 1.424 1.00 82.94 194 ARG A O 1
ATOM 1536 N N . THR A 1 195 ? -9.231 -1.718 -0.006 1.00 82.31 195 THR A N 1
ATOM 1537 C CA . THR A 1 195 ? -8.149 -2.139 -0.893 1.00 82.31 195 THR A CA 1
ATOM 1538 C C . THR A 1 195 ? -8.566 -2.091 -2.356 1.00 82.31 195 THR A C 1
ATOM 1540 O O . THR A 1 195 ? -9.641 -2.570 -2.719 1.00 82.31 195 THR A O 1
ATOM 1543 N N . CYS A 1 196 ? -7.648 -1.660 -3.223 1.00 79.44 196 CYS A N 1
ATOM 1544 C CA . CYS A 1 196 ? -7.781 -1.816 -4.674 1.00 79.44 196 CYS A CA 1
ATOM 1545 C C . CYS A 1 196 ? -7.762 -3.288 -5.109 1.00 79.44 196 CYS A C 1
ATOM 1547 O O . CYS A 1 196 ? -8.119 -3.623 -6.240 1.00 79.44 196 CYS A O 1
ATOM 1549 N N . LYS A 1 197 ? -7.284 -4.181 -4.235 1.00 79.88 197 LYS A N 1
ATOM 1550 C CA . LYS A 1 197 ? -7.310 -5.618 -4.472 1.00 79.88 197 LYS A CA 1
ATOM 1551 C C . LYS A 1 197 ? -8.728 -6.151 -4.281 1.00 79.88 197 LYS A C 1
ATOM 1553 O O . LYS A 1 197 ? -9.377 -5.846 -3.287 1.00 79.88 197 LYS A O 1
ATOM 1558 N N . GLU A 1 198 ? -9.157 -6.972 -5.235 1.00 82.38 198 GLU A N 1
ATOM 1559 C CA . GLU A 1 198 ? -10.442 -7.671 -5.215 1.00 82.38 198 GLU A CA 1
ATOM 1560 C C . GLU A 1 198 ? -10.609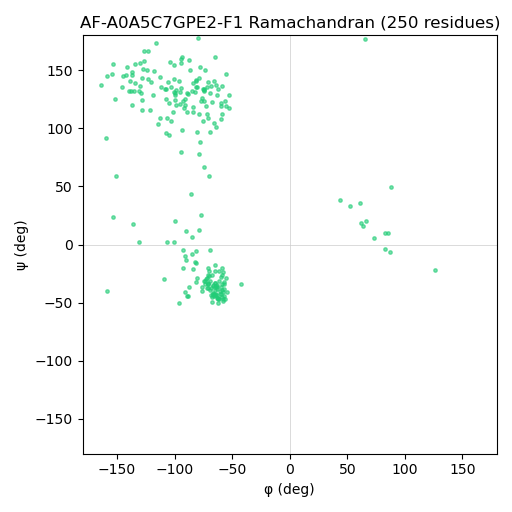 -8.523 -3.950 1.00 82.38 198 GLU A C 1
ATOM 1562 O O . GLU A 1 198 ? -9.808 -9.424 -3.683 1.00 82.38 198 GLU A O 1
ATOM 1567 N N . LEU A 1 199 ? -11.687 -8.261 -3.216 1.00 82.00 199 LEU A N 1
ATOM 1568 C CA . LEU A 1 199 ? -12.177 -9.069 -2.113 1.00 82.00 199 LEU A CA 1
ATOM 1569 C C . LEU A 1 199 ? -13.317 -9.954 -2.617 1.00 82.00 199 LEU A C 1
ATOM 1571 O O . LEU A 1 199 ? -14.342 -9.456 -3.081 1.00 82.00 199 LEU A O 1
ATOM 1575 N N . LYS A 1 200 ? -13.146 -11.272 -2.512 1.00 84.62 200 LYS A N 1
ATOM 1576 C CA . LYS A 1 200 ? -14.189 -12.245 -2.848 1.00 84.62 200 LYS A CA 1
ATOM 1577 C C . LYS A 1 200 ? -14.982 -12.592 -1.597 1.00 84.62 200 LYS A C 1
ATOM 1579 O O . LYS A 1 200 ? -14.400 -13.048 -0.616 1.00 84.62 200 LYS A O 1
ATOM 1584 N N . ARG A 1 201 ? -16.294 -12.389 -1.647 1.00 86.12 201 ARG A N 1
ATOM 1585 C CA . ARG A 1 201 ? -17.221 -12.779 -0.584 1.00 86.12 201 ARG A CA 1
ATOM 1586 C C . ARG A 1 201 ? -17.697 -14.214 -0.759 1.00 86.12 201 ARG A C 1
ATOM 1588 O O . ARG A 1 201 ? -17.725 -14.742 -1.868 1.00 86.12 201 ARG A O 1
ATOM 1595 N N . ASP A 1 202 ? -18.165 -14.796 0.341 1.00 83.50 202 ASP A N 1
ATOM 1596 C CA . ASP A 1 202 ? -18.711 -16.160 0.399 1.00 83.50 202 ASP A CA 1
ATOM 1597 C C . ASP A 1 202 ? -19.918 -16.356 -0.541 1.00 83.50 202 ASP A C 1
ATOM 1599 O O . ASP A 1 202 ? -20.173 -17.452 -1.026 1.00 83.50 202 ASP A O 1
ATOM 1603 N N . ASN A 1 203 ? -20.645 -15.274 -0.839 1.00 81.94 203 ASN A N 1
ATOM 1604 C CA . ASN A 1 203 ? -21.781 -15.260 -1.763 1.00 81.94 203 ASN A CA 1
ATOM 1605 C C . ASN A 1 203 ? -21.381 -15.082 -3.243 1.00 81.94 203 ASN A C 1
ATOM 1607 O O . ASN A 1 203 ? -22.251 -14.901 -4.089 1.00 81.94 203 ASN A O 1
ATOM 1611 N N . GLY A 1 204 ? -20.082 -15.087 -3.560 1.00 83.12 204 GLY A N 1
ATOM 1612 C CA . GLY A 1 204 ? -19.560 -14.944 -4.920 1.00 83.12 204 GLY A CA 1
ATOM 1613 C C . GLY A 1 204 ? -19.439 -13.501 -5.421 1.00 83.12 204 GLY A C 1
ATOM 1614 O O . GLY A 1 204 ? -18.898 -13.284 -6.504 1.00 83.12 204 GLY A O 1
ATOM 1615 N N . ILE A 1 205 ? -19.885 -12.506 -4.645 1.00 85.12 205 ILE A N 1
ATOM 1616 C CA . ILE A 1 205 ? -19.715 -11.090 -4.993 1.00 85.12 205 ILE A CA 1
ATOM 1617 C C . ILE A 1 205 ? -18.243 -10.701 -4.834 1.00 85.12 205 ILE A C 1
ATOM 1619 O O . ILE A 1 205 ? -17.602 -11.026 -3.831 1.00 85.12 205 ILE A O 1
ATOM 1623 N N . ILE A 1 206 ? -17.719 -9.973 -5.818 1.00 85.12 206 ILE A N 1
ATOM 1624 C CA . ILE A 1 206 ? -16.363 -9.427 -5.797 1.00 85.12 206 ILE A CA 1
ATOM 1625 C C . ILE A 1 206 ? -16.454 -7.921 -5.578 1.00 85.12 206 ILE A C 1
ATOM 1627 O O . ILE A 1 206 ? -17.132 -7.227 -6.331 1.00 85.12 206 ILE A O 1
ATOM 1631 N N . ILE A 1 207 ? -15.766 -7.425 -4.552 1.00 81.69 207 ILE A N 1
ATOM 1632 C CA . ILE A 1 207 ? -15.691 -5.998 -4.230 1.00 81.69 207 ILE A CA 1
ATOM 1633 C C . ILE A 1 207 ? -14.281 -5.504 -4.477 1.00 81.69 207 ILE A C 1
ATOM 1635 O O . ILE A 1 207 ? -13.303 -6.145 -4.096 1.00 81.69 207 ILE A O 1
ATOM 1639 N N . ARG A 1 208 ? -14.182 -4.341 -5.109 1.00 82.00 208 ARG A N 1
ATOM 1640 C CA . ARG A 1 208 ? -12.930 -3.645 -5.349 1.00 82.00 208 ARG A CA 1
ATOM 1641 C C . ARG A 1 208 ? -13.156 -2.160 -5.120 1.00 82.00 208 ARG A C 1
ATOM 1643 O O . ARG A 1 208 ? -14.117 -1.608 -5.642 1.00 82.00 208 ARG A O 1
ATOM 1650 N N . TYR A 1 209 ? -12.257 -1.548 -4.361 1.00 79.44 209 TYR A N 1
ATOM 1651 C CA . TYR A 1 209 ? -12.249 -0.109 -4.141 1.00 79.44 209 TYR A CA 1
ATOM 1652 C C . TYR A 1 209 ? -11.310 0.576 -5.135 1.00 79.44 209 TYR A C 1
ATOM 1654 O O . TYR A 1 209 ? -10.425 -0.062 -5.718 1.00 79.44 209 TYR A O 1
ATOM 1662 N N . ASP A 1 210 ? -11.503 1.872 -5.339 1.00 80.69 210 ASP A N 1
ATOM 1663 C CA . ASP A 1 210 ? -10.628 2.660 -6.208 1.00 80.69 210 ASP A CA 1
ATOM 1664 C C . ASP A 1 210 ? -9.285 2.947 -5.537 1.00 80.69 210 ASP A C 1
ATOM 1666 O O . ASP A 1 210 ? -8.245 2.972 -6.200 1.00 80.69 210 ASP A O 1
ATOM 1670 N N . ASP A 1 211 ? -9.294 3.076 -4.213 1.00 78.25 211 ASP A N 1
ATOM 1671 C CA . ASP A 1 211 ? -8.154 3.421 -3.384 1.00 78.25 211 ASP A CA 1
ATOM 1672 C C . ASP A 1 211 ? -7.869 2.374 -2.296 1.00 78.25 211 ASP A C 1
ATOM 1674 O O . ASP A 1 211 ? -8.653 1.465 -1.999 1.00 78.25 211 ASP A O 1
ATOM 1678 N N . ASN A 1 212 ? -6.682 2.494 -1.708 1.00 80.25 212 ASN A N 1
ATOM 1679 C CA . ASN A 1 212 ? -6.352 1.797 -0.480 1.00 80.25 212 ASN A CA 1
ATOM 1680 C C . ASN A 1 212 ? -6.529 2.807 0.661 1.00 80.25 212 ASN A C 1
ATOM 1682 O O . ASN A 1 212 ? -5.895 3.863 0.635 1.00 80.25 212 ASN A O 1
ATOM 1686 N N . ALA A 1 213 ? -7.348 2.462 1.659 1.00 81.81 213 ALA A N 1
ATOM 1687 C CA . ALA A 1 213 ? -7.552 3.244 2.883 1.00 81.81 213 ALA A CA 1
ATOM 1688 C C . ALA A 1 213 ? -7.259 2.460 4.179 1.00 81.81 213 ALA A C 1
ATOM 1690 O O . ALA A 1 213 ? -7.592 1.273 4.292 1.00 81.81 213 ALA A O 1
ATOM 1691 N N . ALA A 1 214 ? -6.675 3.134 5.175 1.00 86.31 214 ALA A N 1
ATOM 1692 C CA . ALA A 1 214 ? -6.417 2.587 6.505 1.00 86.31 214 ALA A CA 1
ATOM 1693 C C . ALA A 1 214 ? -6.777 3.608 7.595 1.00 86.31 214 ALA A C 1
ATOM 1695 O O . ALA A 1 214 ? -6.601 4.808 7.402 1.00 86.31 214 ALA A O 1
ATOM 1696 N N . VAL A 1 215 ? -7.269 3.118 8.733 1.00 86.50 215 VAL A N 1
ATOM 1697 C CA . VAL A 1 215 ? -7.678 3.927 9.894 1.00 86.50 215 VAL A CA 1
ATOM 1698 C C . VAL A 1 215 ? -6.676 3.732 11.022 1.00 86.50 215 VAL A C 1
ATOM 1700 O O . VAL A 1 215 ? -6.297 2.596 11.319 1.00 86.50 215 VAL A O 1
ATOM 1703 N N . VAL A 1 216 ? -6.246 4.824 11.652 1.00 88.75 216 VAL A N 1
ATOM 1704 C CA . VAL A 1 216 ? -5.276 4.783 12.749 1.00 88.75 216 VAL A CA 1
ATOM 1705 C C . VAL A 1 216 ? -5.950 4.260 14.012 1.00 88.75 216 VAL A C 1
ATOM 1707 O O . VAL A 1 216 ? -7.028 4.720 14.391 1.00 88.75 216 VAL A O 1
ATOM 1710 N N . ILE A 1 217 ? -5.295 3.311 14.682 1.00 89.44 217 ILE A N 1
ATOM 1711 C CA . ILE A 1 217 ? -5.815 2.669 15.888 1.00 89.44 217 ILE A CA 1
ATOM 1712 C C . ILE A 1 217 ? -4.841 2.727 17.065 1.00 89.44 217 ILE A C 1
ATOM 1714 O O . ILE A 1 217 ? -3.620 2.817 16.905 1.00 89.44 217 ILE A O 1
ATOM 1718 N N . ASP A 1 218 ? -5.412 2.594 18.255 1.00 88.62 218 ASP A N 1
ATOM 1719 C CA . ASP A 1 218 ? -4.698 2.411 19.510 1.00 88.62 218 ASP A CA 1
ATOM 1720 C C . ASP A 1 218 ? -4.244 0.963 19.712 1.00 88.62 218 ASP A C 1
ATOM 1722 O O . ASP A 1 218 ? -4.527 0.055 18.921 1.00 88.62 218 ASP A O 1
ATOM 1726 N N . GLN A 1 219 ? -3.538 0.717 20.817 1.00 86.44 219 GLN A N 1
ATOM 1727 C CA . GLN A 1 219 ? -3.082 -0.627 21.167 1.00 86.44 219 GLN A CA 1
ATOM 1728 C C . GLN A 1 219 ? -4.244 -1.612 21.381 1.00 86.44 219 GLN A C 1
ATOM 1730 O O . GLN A 1 219 ? -4.110 -2.790 21.041 1.00 86.44 219 GLN A O 1
ATOM 1735 N N . GLU A 1 220 ? -5.381 -1.101 21.856 1.00 86.25 220 GLU A N 1
ATOM 1736 C CA . GLU A 1 220 ? -6.634 -1.828 22.089 1.00 86.25 220 GLU A CA 1
ATOM 1737 C C . GLU A 1 220 ? -7.487 -2.017 20.821 1.00 86.25 220 GLU A C 1
ATOM 1739 O O . GLU A 1 220 ? -8.512 -2.689 20.866 1.00 86.25 220 GLU A O 1
ATOM 1744 N N . GLY A 1 221 ? -7.095 -1.433 19.680 1.00 83.56 221 GLY A N 1
ATOM 1745 C CA . GLY A 1 221 ? -7.857 -1.531 18.426 1.00 83.56 221 GLY A CA 1
ATOM 1746 C C . GLY A 1 221 ? -8.985 -0.507 18.265 1.00 83.56 221 GLY A C 1
ATOM 1747 O O . GLY A 1 221 ? -9.770 -0.603 17.322 1.00 83.56 221 GLY A O 1
ATOM 1748 N N . ASN A 1 222 ? -9.062 0.488 19.150 1.00 88.38 222 ASN A N 1
ATOM 1749 C CA . ASN A 1 222 ? -9.980 1.618 19.017 1.00 88.38 222 ASN A CA 1
ATOM 1750 C C . ASN A 1 222 ? -9.439 2.642 18.002 1.00 88.38 222 ASN A C 1
ATOM 1752 O O . ASN A 1 222 ? -8.225 2.845 17.967 1.00 88.38 222 ASN A O 1
ATOM 1756 N N . PRO A 1 223 ? -10.290 3.289 17.182 1.00 89.81 223 PRO A N 1
ATOM 1757 C CA . PRO A 1 223 ? -9.839 4.337 16.271 1.00 89.81 223 PRO A CA 1
ATOM 1758 C C . PRO A 1 223 ? -9.387 5.583 17.043 1.00 89.81 223 PRO A C 1
ATOM 1760 O O . PRO A 1 223 ? -10.084 6.022 17.956 1.00 89.81 223 PRO A O 1
ATOM 1763 N N . LYS A 1 224 ? -8.259 6.181 16.637 1.00 85.56 224 LYS A N 1
ATOM 1764 C CA . LYS A 1 224 ? -7.802 7.480 17.169 1.00 85.56 224 LYS A CA 1
ATOM 1765 C C . LYS A 1 224 ? -8.635 8.650 16.645 1.00 85.56 224 LYS A C 1
ATOM 1767 O O . LYS A 1 224 ? -8.778 9.668 17.317 1.00 85.56 224 LYS A O 1
ATOM 1772 N N . GLY A 1 225 ? -9.144 8.530 15.419 1.00 82.00 225 GLY A N 1
ATOM 1773 C CA . GLY A 1 225 ? -10.032 9.518 14.812 1.00 82.00 225 GLY A CA 1
ATOM 1774 C C . GLY A 1 225 ? -11.466 9.414 15.335 1.00 82.00 225 GLY A C 1
ATOM 1775 O O . GLY A 1 225 ? -11.934 8.341 15.710 1.00 82.00 225 GLY A O 1
ATOM 1776 N N . THR A 1 226 ? -12.189 10.532 15.304 1.00 80.69 226 THR A N 1
ATOM 1777 C CA . THR A 1 226 ? -13.610 10.596 15.683 1.00 80.69 226 THR A CA 1
ATOM 1778 C C . THR A 1 226 ? -14.559 10.383 14.510 1.00 80.69 226 THR A C 1
ATOM 1780 O O . THR A 1 226 ? -15.757 10.230 14.725 1.00 80.69 226 THR A O 1
ATOM 1783 N N . ARG A 1 227 ? -14.062 10.370 13.270 1.00 79.25 227 ARG A N 1
ATOM 1784 C CA . ARG A 1 227 ? -14.860 10.097 12.069 1.00 79.25 227 ARG A CA 1
ATOM 1785 C C . ARG A 1 227 ? -14.033 9.337 11.046 1.00 79.25 227 ARG A C 1
ATOM 1787 O O . ARG A 1 227 ? -12.841 9.613 10.913 1.00 79.25 227 ARG A O 1
ATOM 1794 N N . VAL A 1 228 ? -14.693 8.438 10.315 1.00 83.56 228 VAL A N 1
ATOM 1795 C CA . VAL A 1 228 ? -14.120 7.788 9.137 1.00 83.56 228 VAL A CA 1
ATOM 1796 C C . VAL A 1 228 ? -14.757 8.375 7.875 1.00 83.56 228 VAL A C 1
ATOM 1798 O O . VAL A 1 228 ? -15.947 8.691 7.859 1.00 83.56 228 VAL A O 1
ATOM 1801 N N . PHE A 1 229 ? -13.962 8.587 6.838 1.00 78.88 229 PHE A N 1
ATOM 1802 C CA . PHE A 1 229 ? -14.410 9.039 5.530 1.00 78.88 229 PHE A CA 1
ATOM 1803 C C . PHE A 1 229 ? -14.660 7.829 4.614 1.00 78.88 229 PHE A C 1
ATOM 1805 O O . PHE A 1 229 ? -14.221 6.709 4.887 1.00 78.88 229 PHE A O 1
ATOM 1812 N N . GLY A 1 230 ? -15.430 8.058 3.550 1.00 83.12 230 GLY A N 1
ATOM 1813 C CA . GLY A 1 230 ? -15.674 7.073 2.498 1.00 83.12 230 GLY A CA 1
ATOM 1814 C C . GLY A 1 230 ? -16.444 5.816 2.921 1.00 83.12 230 GLY A C 1
ATOM 1815 O O . GLY A 1 230 ? -16.812 5.608 4.077 1.00 83.12 230 GLY A O 1
ATOM 1816 N N . ALA A 1 231 ? -16.715 4.966 1.933 1.00 84.25 231 ALA A N 1
ATOM 1817 C CA . ALA A 1 231 ? -17.347 3.675 2.165 1.00 84.25 231 ALA A CA 1
ATOM 1818 C C . ALA A 1 231 ? -16.356 2.692 2.804 1.00 84.25 231 ALA A C 1
ATOM 1820 O O . ALA A 1 231 ? -15.150 2.747 2.551 1.00 84.25 231 ALA A O 1
ATOM 1821 N N . ILE A 1 232 ? -16.860 1.762 3.611 1.00 85.94 232 ILE A N 1
ATOM 1822 C CA . ILE A 1 232 ? -16.042 0.749 4.282 1.00 85.94 232 ILE A CA 1
ATOM 1823 C C . ILE A 1 232 ? -16.588 -0.652 4.022 1.00 85.94 232 ILE A C 1
ATOM 1825 O O . ILE A 1 232 ? -17.784 -0.844 3.831 1.00 85.94 232 ILE A O 1
ATOM 1829 N N . ALA A 1 233 ? -15.707 -1.647 4.031 1.00 86.88 233 ALA A N 1
ATOM 1830 C CA . ALA A 1 233 ? -16.066 -3.052 3.920 1.00 86.88 233 ALA A CA 1
ATOM 1831 C C . ALA A 1 233 ? -16.793 -3.577 5.175 1.00 86.88 233 ALA A C 1
ATOM 1833 O O . ALA A 1 233 ? -16.314 -3.439 6.308 1.00 86.88 233 ALA A O 1
ATOM 1834 N N . ARG A 1 234 ? -17.931 -4.253 4.987 1.00 88.56 234 ARG A N 1
ATOM 1835 C CA . ARG A 1 234 ? -18.724 -4.895 6.054 1.00 88.56 234 ARG A CA 1
ATOM 1836 C C . ARG A 1 234 ? -17.947 -5.942 6.856 1.00 88.56 234 ARG A C 1
ATOM 1838 O O . ARG A 1 234 ? -18.290 -6.223 8.006 1.00 88.56 234 ARG A O 1
ATOM 1845 N N . GLU A 1 235 ? -16.901 -6.511 6.272 1.00 87.62 235 GLU A N 1
ATOM 1846 C CA . GLU A 1 235 ? -16.008 -7.512 6.851 1.00 87.62 235 GLU A CA 1
ATOM 1847 C C . GLU A 1 235 ? -15.387 -7.045 8.175 1.00 87.62 235 GLU A C 1
ATOM 1849 O O . GLU A 1 235 ? -15.189 -7.860 9.076 1.00 87.62 235 GLU A O 1
ATOM 1854 N N . LEU A 1 236 ? -15.199 -5.733 8.357 1.00 87.62 236 LEU A N 1
ATOM 1855 C CA . LEU A 1 236 ? -14.701 -5.163 9.609 1.00 87.62 236 LEU A CA 1
ATOM 1856 C C . LEU A 1 236 ? -15.596 -5.465 10.823 1.00 87.62 236 LEU A C 1
ATOM 1858 O O . LEU A 1 236 ? -15.080 -5.584 11.934 1.00 87.62 236 LEU A O 1
ATOM 1862 N N . ARG A 1 237 ? -16.913 -5.664 10.638 1.00 88.00 237 ARG A N 1
ATOM 1863 C CA . ARG A 1 237 ? -17.806 -6.077 11.742 1.00 88.00 237 ARG A CA 1
ATOM 1864 C C . ARG A 1 237 ? -17.470 -7.470 12.263 1.00 88.00 237 ARG A C 1
ATOM 1866 O O . ARG A 1 237 ? -17.566 -7.702 13.461 1.00 88.00 237 ARG A O 1
ATOM 1873 N N . ARG A 1 238 ? -17.076 -8.391 11.376 1.00 86.12 238 ARG A N 1
ATOM 1874 C CA . ARG A 1 238 ? -16.716 -9.771 11.753 1.00 86.12 238 ARG A CA 1
ATOM 1875 C C . ARG A 1 238 ? -15.400 -9.821 12.535 1.00 86.12 238 ARG A C 1
ATOM 1877 O O . ARG A 1 238 ? -15.170 -10.766 13.276 1.00 86.12 238 ARG A O 1
ATOM 1884 N N . LEU A 1 239 ? -14.559 -8.802 12.374 1.00 84.12 239 LEU A N 1
ATOM 1885 C CA . LEU A 1 239 ? -13.234 -8.689 12.984 1.00 84.12 239 LEU A CA 1
ATOM 1886 C C . LEU A 1 239 ? -13.226 -7.789 14.235 1.00 84.12 239 LEU A C 1
ATOM 1888 O O . LEU A 1 239 ? -12.174 -7.302 14.633 1.00 84.12 239 LEU A O 1
ATOM 1892 N N . ASN A 1 240 ? -14.390 -7.569 14.858 1.00 86.75 240 ASN A N 1
ATOM 1893 C CA . ASN A 1 240 ? -14.581 -6.765 16.074 1.00 86.75 240 ASN A CA 1
ATOM 1894 C C . ASN A 1 240 ? -14.250 -5.264 15.954 1.00 86.75 240 ASN A C 1
ATOM 1896 O O . ASN A 1 240 ? -14.198 -4.563 16.964 1.00 86.75 240 ASN A O 1
ATOM 1900 N N . PHE A 1 241 ? -14.128 -4.712 14.743 1.00 88.00 241 PHE A N 1
ATOM 1901 C CA . PHE A 1 241 ? -13.934 -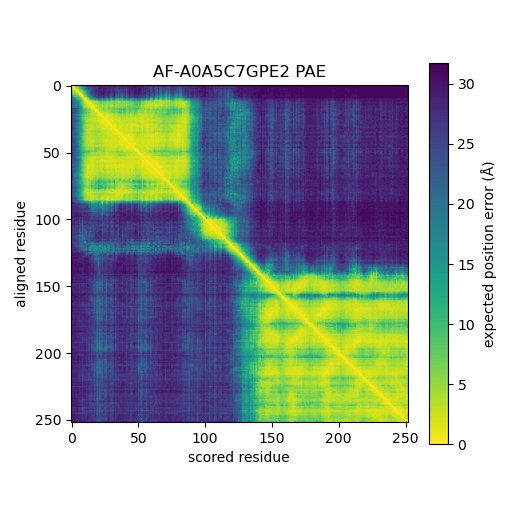3.271 14.532 1.00 88.00 241 PHE A CA 1
ATOM 1902 C C . PHE A 1 241 ? -15.261 -2.498 14.484 1.00 88.00 241 PHE A C 1
ATOM 1904 O O . PHE A 1 241 ? -15.468 -1.619 13.646 1.00 88.00 241 PHE A O 1
ATOM 1911 N N . THR A 1 242 ? -16.185 -2.806 15.396 1.00 89.06 242 THR A N 1
ATOM 1912 C CA . THR A 1 242 ? -17.547 -2.246 15.409 1.00 89.06 242 THR A CA 1
ATOM 1913 C C . THR A 1 242 ? -17.543 -0.722 15.519 1.00 89.06 242 THR A C 1
ATOM 1915 O O . THR A 1 242 ? -18.302 -0.065 14.816 1.00 89.06 242 THR A O 1
ATOM 1918 N N . LYS A 1 243 ? -16.638 -0.149 16.328 1.00 87.75 243 LYS A N 1
ATOM 1919 C CA . LYS A 1 243 ? -16.494 1.311 16.473 1.00 87.75 243 LYS A CA 1
ATOM 1920 C C . LYS A 1 243 ? -16.143 1.992 15.149 1.00 87.75 243 LYS A C 1
ATOM 1922 O O . LYS A 1 243 ? -16.735 3.010 14.826 1.00 87.75 243 LYS A O 1
ATOM 1927 N N . ILE A 1 244 ? -15.237 1.409 14.361 1.00 87.94 244 ILE A N 1
ATOM 1928 C CA . ILE A 1 244 ? -14.843 1.945 13.047 1.00 87.94 244 ILE A CA 1
ATOM 1929 C C . ILE A 1 244 ? -16.039 1.923 12.093 1.00 87.94 244 ILE A C 1
ATOM 1931 O O . ILE A 1 244 ? -16.301 2.901 11.402 1.00 87.94 244 ILE A O 1
ATOM 1935 N N . VAL A 1 245 ? -16.803 0.829 12.105 1.00 90.12 245 VAL A N 1
ATOM 1936 C CA . VAL A 1 245 ? -17.985 0.683 11.250 1.00 90.12 245 VAL A CA 1
ATOM 1937 C C . VAL A 1 245 ? -19.098 1.660 11.637 1.00 90.12 245 VAL A C 1
ATOM 1939 O O . VAL A 1 245 ? -19.789 2.156 10.756 1.00 90.12 245 VAL A O 1
ATOM 1942 N N . SER A 1 246 ? -19.262 1.972 12.925 1.00 88.88 246 SER A N 1
ATOM 1943 C CA . SER A 1 246 ? -20.238 2.970 13.388 1.00 88.88 246 SER A CA 1
ATOM 1944 C C . SER A 1 246 ? -19.871 4.408 13.011 1.00 88.88 246 SER A C 1
ATOM 1946 O O . SER A 1 246 ? -20.757 5.247 12.895 1.00 88.88 246 SER A O 1
ATOM 1948 N N . LEU A 1 247 ? -18.580 4.704 12.837 1.00 87.88 247 LEU A N 1
ATOM 1949 C CA . LEU A 1 247 ? -18.090 6.030 12.441 1.00 87.88 247 LEU A CA 1
ATOM 1950 C C . LEU A 1 247 ? -18.098 6.253 10.921 1.00 87.88 247 LEU A C 1
ATOM 1952 O O . LEU A 1 247 ? -17.810 7.363 10.467 1.00 87.88 247 LEU A O 1
ATOM 1956 N N . ALA A 1 248 ? -18.382 5.204 10.150 1.00 85.88 248 ALA A N 1
ATOM 1957 C CA . ALA A 1 248 ? -18.384 5.227 8.699 1.00 85.88 248 ALA A CA 1
ATOM 1958 C C . ALA A 1 248 ? -19.698 5.805 8.149 1.00 85.88 248 ALA A C 1
ATOM 1960 O O . ALA A 1 248 ? -20.765 5.466 8.663 1.00 85.88 248 ALA A O 1
ATOM 1961 N N . PRO A 1 249 ? -19.656 6.617 7.079 1.00 84.12 249 PRO A N 1
ATOM 1962 C CA . PRO A 1 249 ? -20.866 7.090 6.416 1.00 84.12 249 PRO A CA 1
ATOM 1963 C C . PRO A 1 249 ? -21.608 5.952 5.700 1.00 84.12 249 PRO A C 1
ATOM 1965 O O . PRO A 1 249 ? -22.835 5.920 5.725 1.00 84.12 249 PRO A O 1
ATOM 1968 N N . GLU A 1 250 ? -20.881 5.009 5.091 1.00 85.62 250 GLU A N 1
ATOM 1969 C CA . GLU A 1 250 ? -21.455 3.914 4.304 1.00 85.62 250 GLU A CA 1
ATOM 1970 C C . GLU A 1 250 ? -20.684 2.604 4.503 1.00 85.62 250 GLU A C 1
ATOM 1972 O O . GLU A 1 250 ? -19.460 2.591 4.658 1.00 85.62 250 GLU A O 1
ATOM 1977 N N . VAL A 1 251 ? -21.409 1.482 4.475 1.00 87.62 251 VAL A N 1
ATOM 1978 C CA . VAL A 1 251 ? -20.856 0.133 4.656 1.00 87.62 251 VAL A CA 1
ATOM 1979 C C . VAL A 1 251 ? -21.308 -0.755 3.500 1.00 87.62 251 VAL A C 1
ATOM 1981 O O . VAL A 1 251 ? -22.502 -1.023 3.363 1.00 87.62 251 VAL A O 1
ATOM 1984 N N . LEU A 1 252 ? -20.350 -1.221 2.698 1.00 82.25 252 LEU A N 1
ATOM 1985 C CA . LEU A 1 252 ? -20.551 -2.079 1.524 1.00 82.25 252 LEU A CA 1
ATOM 1986 C C . LEU A 1 252 ? -20.331 -3.546 1.856 1.00 82.25 252 LEU A C 1
ATOM 1988 O O . LEU A 1 252 ? -19.424 -3.870 2.652 1.00 82.25 252 LEU A O 1
#

Organism: NCBI:txid1000413

Foldseek 3Di:
DDPDDDDDDLPAFEFEDEPDPDDLVLLCVLQVVQAFHALVVSLVSLVPDPRPSSVSVNVRSVVRLVCCCVVPVDDSRPAGANEEDEDPPDPVVVVPPPDPPVVVVVVVVVVVVVVPDRHHYYYYDDDPDDDPAWDAQAADFFPQFAGGKHFDAWPPDPDDNDDDAFTKTWIARCDGHPPGPDDHRDIFIKGWFFAQDWDADPVRDIDGDPGTHIFTADPVRAGSGQAGEDEGEPVNVVSVNVNHVVRYPHYD

Radius of gyration: 25.59 Å; Cα contacts (8 Å, |Δi|>4): 434; chains: 1; bounding box: 63×47×76 Å

pLDDT: mean 70.73, std 19.41, range [26.72, 90.12]

Mean predicted aligned error: 18.91 Å

Sequence (252 aa):
MIKKRKKNLSTEVYALGQHICMSAHKARRGIDQIRRRSYEESLMILELMPYRACYPILKLVYSAAANANHNMSLNEANLVISKAEVNEEFIAGQLKSRVSFRKAMKKAIELTELANTKGIQVQIAGRIDGKEIARVEWIREDNSGARELMCIRIIGASNRRYAHIGDVIVAVIKEAVPNTPLERSEVIRAVIVRTCKELKRDNGIIIRYDDNAAVVIDQEGNPKGTRVFGAIARELRRLNFTKIVSLAPEVL

InterPro domains:
  IPR000218 Large ribosomal subunit protein uL14 [MF_01367] (121-252)
  IPR000218 Large ribosomal subunit protein uL14 [PF00238] (142-252)
  IPR000218 Large ribosomal subunit protein uL14 [PTHR11761] (118-251)
  IPR000218 Large ribosomal subunit protein uL14 [SM01374] (138-252)
  IPR001063 Large ribosomal subunit protein uL22 [PF00237] (17-91)
  IPR001063 Large ribosomal subunit protein uL22 [cd00336] (13-88)
  IPR005745 Large ribosomal subunit protein uL14, bacteria [TIGR01067] (142-252)
  IPR019972 Large ribosomal subunit protein uL14, conserved site [PS00049] (190-216)
  IPR036394 Ribosomal protein uL22 superfamily [G3DSA:3.90.470.10] (8-112)
  IPR036394 Ribosomal protein uL22 superfamily [SSF54843] (4-91)
  IPR036419 Ribosomal protein S3, C-terminal domain superfamily [SSF54821] (86-141)
  IPR036853 Large ribosomal subunit protein uL14 superfamily [G3DSA:2.40.150.20] (133-252)
  IPR036853 Large ribosomal subunit protein uL14 superfamily [SSF50193] (142-252)

Solvent-accessible surface area (backbone atoms only — not comparable to full-atom values): 14810 Å² total; per-residue (Å²): 135,85,82,80,77,82,84,82,81,69,88,53,51,67,37,72,52,67,80,67,94,64,59,62,74,57,41,43,67,49,42,67,70,34,46,70,26,42,46,68,57,32,50,54,53,39,71,73,42,96,47,81,53,19,58,67,52,48,55,43,54,52,52,32,48,51,49,30,31,73,78,65,71,45,61,64,93,77,36,50,36,55,37,60,48,73,46,78,61,69,70,65,64,70,77,60,75,81,64,67,66,71,60,58,50,53,54,54,52,57,58,50,66,74,62,77,75,74,45,26,48,33,46,29,59,47,77,90,69,94,73,91,72,80,82,58,84,29,63,60,28,37,74,49,21,52,43,24,46,44,69,77,48,60,62,97,49,98,80,67,84,71,84,53,74,61,40,42,30,35,25,29,24,72,36,43,41,86,97,38,95,41,55,65,66,41,80,45,41,29,34,28,45,37,36,55,61,73,44,77,45,97,86,71,51,73,46,64,41,93,49,48,29,52,38,50,29,48,99,89,63,47,62,70,30,89,43,39,54,63,71,33,51,53,66,32,57,82,71,71,35,48,71,57,60,71,37,30,83,38,74,89

Secondary structure (DSSP, 8-state):
--------------EE-----S-HHHHHHHHHHHTT-BHHHHHHHHHHS--TTHHHHHHHHHHHHHHHHHHH---GGG-B--EEEEE--SHHHHHTTTS-HHHHHHHHHHHHHHH-----EEEEE--------S---PPP-BTTSEEEEEEEEETT-SS-----TT-EEEEEEEEE-TTSSPPTT-EEEEEEEE-SSPEEPTTS-EE--SS-EEEEE-TTS-BSSS-B-SEE-THHHHTT-HHHHHT-SEE-